Protein AF-A0A8C6MQX9-F1 (afdb_monomer_lite)

Structure (mmCIF, N/CA/C/O backbone):
data_AF-A0A8C6MQX9-F1
#
_entry.id   AF-A0A8C6MQX9-F1
#
loop_
_atom_site.group_PDB
_atom_site.id
_atom_site.type_symbol
_atom_site.label_atom_id
_atom_site.label_alt_id
_atom_site.label_comp_id
_atom_site.label_asym_id
_atom_site.label_entity_id
_atom_site.label_seq_id
_atom_site.pdbx_PDB_ins_code
_atom_site.Cartn_x
_atom_site.Cartn_y
_atom_site.Cartn_z
_atom_site.occupancy
_atom_site.B_iso_or_equiv
_atom_site.auth_seq_id
_atom_site.auth_comp_id
_atom_site.auth_asym_id
_atom_site.auth_atom_id
_atom_site.pdbx_PDB_model_num
ATOM 1 N N . MET A 1 1 ? 3.859 -27.066 66.036 1.00 39.28 1 MET A N 1
ATOM 2 C CA . MET A 1 1 ? 4.823 -26.217 65.305 1.00 39.28 1 MET A CA 1
ATOM 3 C C . MET A 1 1 ? 4.126 -24.890 65.010 1.00 39.28 1 MET A C 1
ATOM 5 O O . MET A 1 1 ? 3.195 -24.870 64.217 1.00 39.28 1 MET A O 1
ATOM 9 N N . LEU A 1 2 ? 4.447 -23.824 65.752 1.00 48.06 2 LEU A N 1
ATOM 10 C CA . LEU A 1 2 ? 3.808 -22.509 65.595 1.00 48.06 2 LEU A CA 1
ATOM 11 C C . LEU A 1 2 ? 4.406 -21.822 64.365 1.00 48.06 2 LEU A C 1
ATOM 13 O O . LEU A 1 2 ? 5.545 -21.366 64.395 1.00 48.06 2 LEU A O 1
ATOM 17 N N . SER A 1 3 ? 3.647 -21.797 63.273 1.00 57.53 3 SER A N 1
ATOM 18 C CA . SER A 1 3 ? 4.051 -21.118 62.046 1.00 57.53 3 SER A CA 1
ATOM 19 C C . SER A 1 3 ? 4.113 -19.603 62.282 1.00 57.53 3 SER A C 1
ATOM 21 O O . SER A 1 3 ? 3.099 -18.970 62.599 1.00 57.53 3 SER A O 1
ATOM 23 N N . MET A 1 4 ? 5.306 -19.022 62.116 1.00 64.62 4 MET A N 1
ATOM 24 C CA . MET A 1 4 ? 5.596 -17.578 62.200 1.00 64.62 4 MET A CA 1
ATOM 25 C C . MET A 1 4 ? 4.728 -16.728 61.245 1.00 64.62 4 MET A C 1
ATOM 27 O O . MET A 1 4 ? 4.603 -15.523 61.441 1.00 64.62 4 MET A O 1
ATOM 31 N N . LEU A 1 5 ? 4.061 -17.354 60.266 1.00 61.84 5 LEU A N 1
ATOM 32 C CA . LEU A 1 5 ? 3.108 -16.719 59.345 1.00 61.84 5 LEU A CA 1
ATOM 33 C C . LEU A 1 5 ? 1.833 -16.205 60.037 1.00 61.84 5 LEU A C 1
ATOM 35 O O . LEU A 1 5 ? 1.208 -15.267 59.558 1.00 61.84 5 LEU A O 1
ATOM 39 N N . SER A 1 6 ? 1.457 -16.772 61.187 1.00 62.50 6 SER A N 1
ATOM 40 C CA . SER A 1 6 ? 0.222 -16.409 61.907 1.00 62.50 6 SER A CA 1
ATOM 41 C C . SER A 1 6 ? 0.205 -14.982 62.481 1.00 62.50 6 SER A C 1
ATOM 43 O O . SER A 1 6 ? -0.868 -14.459 62.788 1.00 62.50 6 SER A O 1
ATOM 45 N N . LYS A 1 7 ? 1.377 -14.347 62.614 1.00 73.12 7 LYS A N 1
ATOM 46 C CA . LYS A 1 7 ? 1.546 -12.963 63.092 1.00 73.12 7 LYS A CA 1
ATOM 47 C C . LYS A 1 7 ? 1.822 -11.962 61.963 1.00 73.12 7 LYS A C 1
ATOM 49 O O . LYS A 1 7 ? 1.970 -10.779 62.246 1.00 73.12 7 LYS A O 1
ATOM 54 N N . LEU A 1 8 ? 1.921 -12.422 60.714 1.00 82.88 8 LEU A N 1
ATOM 55 C CA . LEU A 1 8 ? 2.225 -11.567 59.572 1.00 82.88 8 LEU A CA 1
ATOM 56 C C . LEU A 1 8 ? 0.981 -10.760 59.176 1.00 82.88 8 LEU A C 1
ATOM 58 O O . LEU A 1 8 ? -0.064 -11.332 58.853 1.00 82.88 8 LEU A O 1
ATOM 62 N N . GLU A 1 9 ? 1.108 -9.436 59.202 1.00 87.31 9 GLU A N 1
ATOM 63 C CA . GLU A 1 9 ? 0.080 -8.498 58.751 1.00 87.31 9 GLU A CA 1
ATOM 64 C C . GLU A 1 9 ? 0.416 -7.960 57.362 1.00 87.31 9 GLU A C 1
ATOM 66 O O . GLU A 1 9 ? 1.517 -7.461 57.116 1.00 87.31 9 GLU A O 1
ATOM 71 N N . ILE A 1 10 ? -0.561 -8.035 56.466 1.00 89.88 10 ILE A N 1
ATOM 72 C CA . ILE A 1 10 ? -0.476 -7.578 55.083 1.00 89.88 10 ILE A CA 1
ATOM 73 C C . ILE A 1 10 ? -1.506 -6.471 54.847 1.00 89.88 10 ILE A C 1
ATOM 75 O O . ILE A 1 10 ? -2.565 -6.440 55.477 1.00 89.88 10 ILE A O 1
ATOM 79 N N . ALA A 1 11 ? -1.164 -5.518 53.983 1.00 89.38 11 ALA A N 1
ATOM 80 C CA . ALA A 1 11 ? -2.100 -4.486 53.564 1.00 89.38 11 ALA A CA 1
ATOM 81 C C . ALA A 1 11 ? -3.131 -5.075 52.587 1.00 89.38 11 ALA A C 1
ATOM 83 O O . ALA A 1 11 ? -2.818 -6.005 51.851 1.00 89.38 11 ALA A O 1
ATOM 84 N N . CYS A 1 12 ? -4.353 -4.547 52.591 1.00 89.00 12 CYS A N 1
ATOM 85 C CA . CYS A 1 12 ? -5.397 -4.983 51.667 1.00 89.00 12 CYS A CA 1
ATOM 86 C C . CYS A 1 12 ? -5.020 -4.708 50.197 1.00 89.00 12 CYS A C 1
ATOM 88 O O . CYS A 1 12 ? -4.468 -3.655 49.872 1.00 89.00 12 CYS A O 1
ATOM 90 N N . ASP A 1 13 ? -5.403 -5.605 49.290 1.00 86.81 13 ASP A N 1
ATOM 91 C CA . ASP A 1 13 ? -5.189 -5.427 47.845 1.00 86.81 13 ASP A CA 1
ATOM 92 C C . ASP A 1 13 ? -5.906 -4.172 47.309 1.00 86.81 13 ASP A C 1
ATOM 94 O O . ASP A 1 13 ? -5.438 -3.513 46.384 1.00 86.81 13 ASP A O 1
ATOM 98 N N . ASN A 1 14 ? -6.993 -3.752 47.970 1.00 84.50 14 ASN A N 1
ATOM 99 C CA . ASN A 1 14 ? -7.739 -2.535 47.641 1.00 84.50 14 ASN A CA 1
ATOM 100 C C . ASN A 1 14 ? -7.136 -1.248 48.236 1.00 84.50 14 ASN A C 1
ATOM 102 O O . ASN A 1 14 ? -7.805 -0.212 48.282 1.00 84.50 14 ASN A O 1
ATOM 106 N N . THR A 1 15 ? -5.885 -1.280 48.701 1.00 86.19 15 THR A N 1
ATOM 107 C CA . THR A 1 15 ? -5.143 -0.083 49.143 1.00 86.19 15 THR A CA 1
ATOM 108 C C . THR A 1 15 ? -5.097 0.998 48.070 1.00 86.19 15 THR A C 1
ATOM 110 O O . THR A 1 15 ? -5.286 2.171 48.385 1.00 86.19 15 THR A O 1
ATOM 113 N N . VAL A 1 16 ? -4.968 0.604 46.800 1.00 82.69 16 VAL A N 1
ATOM 114 C CA . VAL A 1 16 ? -4.991 1.506 45.633 1.00 82.69 16 VAL A CA 1
ATOM 115 C C . VAL A 1 16 ? -6.319 2.270 45.517 1.00 82.69 16 VAL A C 1
ATOM 117 O O . VAL A 1 16 ? -6.347 3.410 45.064 1.00 82.69 16 VAL A O 1
ATOM 120 N N . PHE A 1 17 ? -7.420 1.679 45.989 1.00 78.81 17 PHE A N 1
ATOM 121 C CA . PHE A 1 17 ? -8.760 2.277 45.967 1.00 78.81 17 PHE A CA 1
ATOM 122 C C . PHE A 1 17 ? -9.127 3.012 47.270 1.00 78.81 17 PHE A C 1
ATOM 124 O O . PHE A 1 17 ? -10.213 3.601 47.362 1.00 78.81 17 PHE A O 1
ATOM 131 N N . GLY A 1 18 ? -8.226 3.005 48.262 1.00 83.25 18 GLY A N 1
ATOM 132 C CA . GLY A 1 18 ? -8.356 3.729 49.529 1.00 83.25 18 GLY A CA 1
ATOM 133 C C . GLY A 1 18 ? -8.518 2.859 50.778 1.00 83.25 18 GLY A C 1
ATOM 134 O O . GLY A 1 18 ? -8.750 3.408 51.853 1.00 83.25 18 GLY A O 1
ATOM 135 N N . CYS A 1 19 ? -8.397 1.529 50.684 1.00 87.06 19 CYS A N 1
ATOM 136 C CA . CYS A 1 19 ? -8.463 0.669 51.866 1.00 87.06 19 CYS A CA 1
ATOM 137 C C . CYS A 1 19 ? -7.172 0.759 52.696 1.00 87.06 19 CYS A C 1
ATOM 139 O O . CYS A 1 19 ? -6.124 0.283 52.276 1.00 87.06 19 CYS A O 1
ATOM 141 N N . SER A 1 20 ? -7.236 1.316 53.905 1.00 88.50 20 SER A N 1
ATOM 142 C CA . SER A 1 20 ? -6.085 1.413 54.821 1.00 88.50 20 SER A CA 1
ATOM 143 C C . SER A 1 20 ? -5.929 0.209 55.763 1.00 88.50 20 SER A C 1
ATOM 145 O O . SER A 1 20 ? -5.065 0.215 56.642 1.00 88.50 20 SER A O 1
ATOM 147 N N . ALA A 1 21 ? -6.752 -0.833 55.605 1.00 87.69 21 ALA A N 1
ATOM 148 C CA . ALA A 1 21 ? -6.753 -1.985 56.497 1.00 87.69 21 ALA A CA 1
ATOM 149 C C . ALA A 1 21 ? -5.463 -2.812 56.364 1.00 87.69 21 ALA A C 1
ATOM 151 O O . ALA A 1 21 ? -5.060 -3.204 55.264 1.00 87.69 21 ALA A O 1
ATOM 152 N N . ARG A 1 22 ? -4.849 -3.127 57.511 1.00 90.19 22 ARG A N 1
ATOM 153 C CA . ARG A 1 22 ? -3.810 -4.155 57.639 1.00 90.19 22 ARG A CA 1
ATOM 154 C C . ARG A 1 22 ? -4.419 -5.349 58.357 1.00 90.19 22 ARG A C 1
ATOM 156 O O . ARG A 1 22 ? -4.925 -5.213 59.468 1.00 90.19 22 ARG A O 1
ATOM 163 N N . VAL A 1 23 ? -4.428 -6.501 57.702 1.00 89.62 23 VAL A N 1
ATOM 164 C CA . VAL A 1 23 ? -5.080 -7.720 58.193 1.00 89.62 23 VAL A CA 1
ATOM 165 C C . VAL A 1 23 ? -4.070 -8.852 58.263 1.00 89.62 23 VAL A C 1
ATOM 167 O O . VAL A 1 23 ? -3.102 -8.892 57.507 1.00 89.62 23 VAL A O 1
ATOM 170 N N . ARG A 1 24 ? -4.271 -9.794 59.190 1.00 88.31 24 ARG A N 1
ATOM 171 C CA . ARG A 1 24 ? -3.442 -11.005 59.235 1.00 88.31 24 ARG A CA 1
ATOM 172 C C . ARG A 1 24 ? -3.618 -11.786 57.942 1.00 88.31 24 ARG A C 1
ATOM 174 O O . ARG A 1 24 ? -4.741 -11.876 57.451 1.00 88.31 24 ARG A O 1
ATOM 181 N N . LEU A 1 25 ? -2.550 -12.417 57.462 1.00 84.06 25 LEU A N 1
ATOM 182 C CA . LEU A 1 25 ? -2.572 -13.199 56.221 1.00 84.06 25 LEU A CA 1
ATOM 183 C C . LEU A 1 25 ? -3.751 -14.193 56.168 1.00 84.06 25 LEU A C 1
ATOM 185 O O . LEU A 1 25 ? -4.460 -14.268 55.171 1.00 84.06 25 LEU A O 1
ATOM 189 N N . ASN A 1 26 ? -4.035 -14.873 57.283 1.00 84.62 26 ASN A N 1
ATOM 190 C CA . ASN A 1 26 ? -5.132 -15.844 57.391 1.00 84.62 26 ASN A CA 1
ATOM 191 C C . ASN A 1 26 ? -6.539 -15.221 57.261 1.00 84.62 26 ASN A C 1
ATOM 193 O O . ASN A 1 26 ? -7.487 -15.921 56.921 1.00 84.62 26 ASN A O 1
ATOM 197 N N . ASN A 1 27 ? -6.676 -13.919 57.530 1.00 86.19 27 ASN A N 1
ATOM 198 C CA . ASN A 1 27 ? -7.939 -13.176 57.498 1.00 86.19 27 ASN A CA 1
ATOM 199 C C . ASN A 1 27 ? -8.048 -12.256 56.267 1.00 86.19 27 ASN A C 1
ATOM 201 O O . ASN A 1 27 ? -9.020 -11.513 56.143 1.00 86.19 27 ASN A O 1
ATOM 205 N N . LEU A 1 28 ? -7.068 -12.276 55.357 1.00 86.75 28 LEU A N 1
ATOM 206 C CA . LEU A 1 28 ? -7.096 -11.441 54.156 1.00 86.75 28 LEU A CA 1
ATOM 207 C C . LEU A 1 28 ? -8.291 -11.798 53.266 1.00 86.75 28 LEU A C 1
ATOM 209 O O . LEU A 1 28 ? -9.043 -10.914 52.871 1.00 86.75 28 LEU A O 1
ATOM 213 N N . MET A 1 29 ? -8.530 -13.092 53.037 1.00 85.19 29 MET A N 1
ATOM 214 C CA . MET A 1 29 ? -9.644 -13.559 52.203 1.00 85.19 29 MET A CA 1
ATOM 215 C C . MET A 1 29 ? -11.016 -13.184 52.774 1.00 85.19 29 MET A C 1
ATOM 217 O O . MET A 1 29 ? -11.919 -12.828 52.021 1.00 85.19 29 MET A O 1
ATOM 221 N N . SER A 1 30 ? -11.182 -13.222 54.100 1.00 87.12 30 SER A N 1
ATOM 222 C CA . SER A 1 30 ? -12.439 -12.808 54.727 1.00 87.12 30 SER A CA 1
ATOM 223 C C . SER A 1 30 ? -12.631 -11.296 54.636 1.00 87.12 30 SER A C 1
ATOM 225 O O . SER A 1 30 ? -13.716 -10.852 54.269 1.00 87.12 30 SER A O 1
ATOM 227 N N . HIS A 1 31 ? -11.581 -10.499 54.856 1.00 90.06 31 HIS A N 1
ATOM 228 C CA . HIS A 1 31 ? -11.633 -9.052 54.638 1.00 90.06 31 HIS A CA 1
ATOM 229 C C . HIS A 1 31 ? -11.970 -8.695 53.182 1.00 90.06 31 HIS A C 1
ATOM 231 O O . HIS A 1 31 ? -12.875 -7.900 52.949 1.00 90.06 31 HIS A O 1
ATOM 237 N N . LEU A 1 32 ? -11.308 -9.319 52.204 1.00 83.75 32 LEU A N 1
ATOM 238 C CA . LEU A 1 32 ? -11.551 -9.112 50.771 1.00 83.75 32 LEU A CA 1
ATOM 239 C C . LEU A 1 32 ? -12.956 -9.521 50.313 1.00 83.75 32 LEU A C 1
ATOM 241 O O . LEU A 1 32 ? -13.321 -9.201 49.193 1.00 83.75 32 LEU A O 1
ATOM 245 N N . SER A 1 33 ? -13.754 -10.212 51.129 1.00 80.88 33 SER A N 1
ATOM 246 C CA . SER A 1 33 ? -15.159 -10.500 50.803 1.00 80.88 33 SER A CA 1
ATOM 247 C C . SER A 1 33 ? -16.126 -9.390 51.240 1.00 80.88 33 SER A C 1
ATOM 249 O O . SER A 1 33 ? -17.197 -9.242 50.657 1.00 80.88 33 SER A O 1
ATOM 251 N N . VAL A 1 34 ? -15.734 -8.586 52.235 1.00 83.38 34 VAL A N 1
ATOM 252 C CA . VAL A 1 34 ? -16.560 -7.525 52.849 1.00 83.38 34 VAL A CA 1
ATOM 253 C C . VAL A 1 34 ? -15.949 -6.129 52.709 1.00 83.38 34 VAL A C 1
ATOM 255 O O . VAL A 1 34 ? -16.495 -5.157 53.222 1.00 83.38 34 VAL A O 1
ATOM 258 N N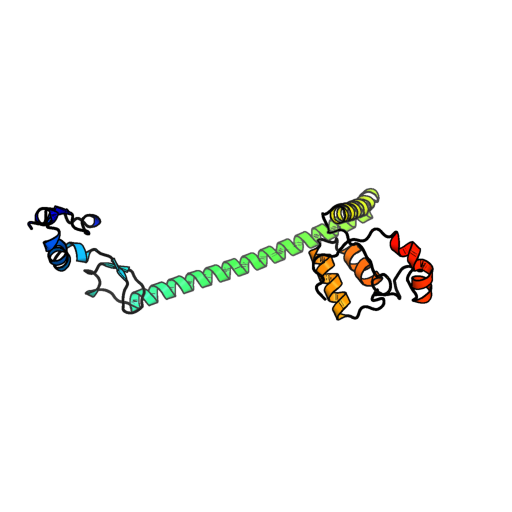 . CYS A 1 35 ? -14.798 -6.011 52.048 1.00 84.06 35 CYS A N 1
ATOM 259 C CA . CYS A 1 35 ? -14.093 -4.750 51.882 1.00 84.06 35 CYS A CA 1
ATOM 260 C C . CYS A 1 35 ? -14.934 -3.777 51.040 1.00 84.06 35 CYS A C 1
ATOM 262 O O . CYS A 1 35 ? -15.207 -4.009 49.865 1.00 84.06 35 CYS A O 1
ATOM 264 N N . GLU A 1 36 ? -15.308 -2.645 51.631 1.00 80.44 36 GLU A N 1
ATOM 265 C CA . GLU A 1 36 ? -16.151 -1.625 50.990 1.00 80.44 36 GLU A CA 1
ATOM 266 C C . GLU A 1 36 ? -15.529 -1.064 49.698 1.00 80.44 36 GLU A C 1
ATOM 268 O O . GLU A 1 36 ? -16.232 -0.643 48.780 1.00 80.44 36 GLU A O 1
ATOM 273 N N . TYR A 1 37 ? -14.199 -1.120 49.587 1.00 81.00 37 TYR A N 1
ATOM 274 C CA . TYR A 1 37 ? -13.445 -0.624 48.438 1.00 81.00 37 TYR A CA 1
ATOM 275 C C . TYR A 1 37 ? -13.447 -1.573 47.228 1.00 81.00 37 TYR A C 1
ATOM 277 O O . TYR A 1 37 ? -13.069 -1.140 46.143 1.00 81.00 37 TYR A O 1
ATOM 285 N N . ILE A 1 38 ? -13.954 -2.809 47.363 1.00 73.94 38 ILE A N 1
ATOM 286 C CA . ILE A 1 38 ? -14.209 -3.719 46.222 1.00 73.94 38 ILE A CA 1
ATOM 287 C C . ILE A 1 38 ? -15.208 -3.088 45.251 1.00 73.94 38 ILE A C 1
ATOM 289 O O . ILE A 1 38 ? -15.160 -3.327 44.050 1.00 73.94 38 ILE A O 1
ATOM 293 N N . LEU A 1 39 ? -16.124 -2.258 45.760 1.00 67.88 39 LEU A N 1
ATOM 294 C CA . LEU A 1 39 ? -17.153 -1.624 44.945 1.00 67.88 39 LEU A CA 1
ATOM 295 C C . LEU A 1 39 ? -16.589 -0.669 43.882 1.00 67.88 39 LEU A C 1
ATOM 297 O O . LEU A 1 39 ? -17.253 -0.432 42.877 1.00 67.88 39 LEU A O 1
ATOM 301 N N . LYS A 1 40 ? -15.374 -0.148 44.098 1.00 70.69 40 LYS A N 1
ATOM 302 C CA . LYS A 1 40 ? -14.671 0.755 43.175 1.00 70.69 40 LYS A CA 1
ATOM 303 C C . LYS A 1 40 ? -13.825 0.020 42.140 1.00 70.69 40 LYS A C 1
ATOM 305 O O . LYS A 1 40 ? -13.294 0.661 41.237 1.00 70.69 40 LYS A O 1
ATOM 310 N N . GLN A 1 41 ? -13.680 -1.297 42.276 1.00 76.75 41 GLN A N 1
ATOM 311 C CA . GLN A 1 41 ? -12.973 -2.096 41.293 1.00 76.75 41 GLN A CA 1
ATOM 312 C C . GLN A 1 41 ? -13.782 -2.091 39.985 1.00 76.75 41 GLN A C 1
ATOM 314 O O . GLN A 1 41 ? -14.975 -2.421 40.018 1.00 76.75 41 GLN A O 1
ATOM 319 N N . PRO A 1 42 ? -13.177 -1.697 38.851 1.00 79.12 42 PRO A N 1
ATOM 320 C CA . PRO A 1 42 ? -13.838 -1.777 37.559 1.00 79.12 42 PRO A CA 1
ATOM 321 C C . PRO A 1 42 ? -14.055 -3.247 37.195 1.00 79.12 42 PRO A C 1
ATOM 323 O O . PRO A 1 42 ? -13.142 -4.068 37.283 1.00 79.12 42 PRO A O 1
ATOM 326 N N . LEU A 1 43 ? -15.283 -3.575 36.812 1.00 83.00 43 LEU A N 1
ATOM 327 C CA . LEU A 1 43 ? -15.681 -4.881 36.313 1.00 83.00 43 LEU A CA 1
ATOM 328 C C . LEU A 1 43 ? -16.182 -4.725 34.883 1.00 83.00 43 LEU A C 1
ATOM 330 O O . LEU A 1 43 ? -16.967 -3.828 34.580 1.00 83.00 43 LEU A O 1
ATOM 334 N N . THR A 1 44 ? -15.756 -5.614 33.998 1.00 86.94 44 THR A N 1
ATOM 335 C CA . THR A 1 44 ? -16.295 -5.666 32.641 1.00 86.94 44 THR A CA 1
ATOM 336 C C . THR A 1 44 ? -17.743 -6.147 32.683 1.00 86.94 44 THR A C 1
ATOM 338 O O . THR A 1 44 ? -18.072 -7.117 33.363 1.00 86.94 44 THR A O 1
ATOM 341 N N . CYS A 1 45 ? -18.624 -5.480 31.942 1.00 88.50 45 CYS A N 1
ATOM 342 C CA . CYS A 1 45 ? -20.020 -5.873 31.845 1.00 88.50 45 CYS A CA 1
ATOM 343 C C . CYS A 1 45 ? -20.169 -7.289 31.258 1.00 88.50 45 CYS A C 1
ATOM 345 O O . CYS A 1 45 ? -19.888 -7.520 30.080 1.00 88.50 45 CYS A O 1
ATOM 347 N N . GLU A 1 46 ? -20.699 -8.218 32.057 1.00 85.69 46 GLU A N 1
ATOM 348 C CA . GLU A 1 46 ? -20.929 -9.618 31.665 1.00 85.69 46 GLU A CA 1
ATOM 349 C C . GLU A 1 46 ? -22.095 -9.794 30.677 1.00 85.69 46 GLU A C 1
ATOM 351 O O . GLU A 1 46 ? -22.215 -10.829 30.028 1.00 85.69 46 GLU A O 1
ATOM 356 N N . GLN A 1 47 ? -22.941 -8.771 30.504 1.00 83.56 47 GLN A N 1
ATOM 357 C CA . GLN A 1 47 ? -24.051 -8.794 29.540 1.00 83.56 47 GLN A CA 1
ATOM 358 C C . GLN A 1 47 ? -23.615 -8.487 28.095 1.00 83.56 47 GLN A C 1
ATOM 360 O O . GLN A 1 47 ? -24.456 -8.293 27.218 1.00 83.56 47 GLN A O 1
ATOM 365 N N . GLY A 1 48 ? -22.305 -8.432 27.835 1.00 83.31 48 GLY A N 1
ATOM 366 C CA . GLY A 1 48 ? -21.750 -8.405 26.481 1.00 83.31 48 GLY A CA 1
ATOM 367 C C . GLY A 1 48 ? -21.578 -7.019 25.859 1.00 83.31 48 GLY A C 1
ATOM 368 O O . GLY A 1 48 ? -21.206 -6.934 24.694 1.00 83.31 48 GLY A O 1
ATOM 369 N N . CYS A 1 49 ? -21.801 -5.926 26.602 1.00 89.81 49 CYS A N 1
ATOM 370 C CA . CYS A 1 49 ? -21.502 -4.580 26.094 1.00 89.81 49 CYS A CA 1
ATOM 371 C C . CYS A 1 49 ? -20.016 -4.192 26.222 1.00 89.81 49 CYS A C 1
ATOM 373 O O . CYS A 1 49 ? -19.615 -3.166 25.681 1.00 89.81 49 CYS A O 1
ATOM 375 N N . GLY A 1 50 ? -19.222 -4.982 26.958 1.00 86.56 50 GLY A N 1
ATOM 376 C CA . GLY A 1 50 ? -17.773 -4.803 27.103 1.00 86.56 50 GLY A CA 1
ATOM 377 C C . GLY A 1 50 ? -17.330 -3.569 27.897 1.00 86.56 50 GLY A C 1
ATOM 378 O O . GLY A 1 50 ? -16.133 -3.337 28.009 1.00 86.56 50 GLY A O 1
ATOM 379 N N . LEU A 1 51 ? -18.258 -2.781 28.454 1.00 89.19 51 LEU A N 1
ATOM 380 C CA . LEU A 1 51 ? -17.924 -1.592 29.240 1.00 89.19 51 LEU A CA 1
ATOM 381 C C . LEU A 1 51 ? -17.333 -1.984 30.597 1.00 89.19 51 LEU A C 1
ATOM 383 O O . LEU A 1 51 ? -17.903 -2.827 31.290 1.00 89.19 51 LEU A O 1
ATOM 387 N N . GLU A 1 52 ? -16.238 -1.342 30.995 1.00 89.44 52 GLU A N 1
ATOM 388 C CA . GLU A 1 52 ? -15.696 -1.441 32.352 1.00 89.44 52 GLU A CA 1
ATOM 389 C C . GLU A 1 52 ? -16.445 -0.484 33.284 1.00 89.44 52 GLU A C 1
ATOM 391 O O . GLU A 1 52 ? -16.481 0.725 33.060 1.00 89.44 52 GLU A O 1
ATOM 396 N N . ILE A 1 53 ? -17.088 -1.037 34.313 1.00 86.06 53 ILE A N 1
ATOM 397 C CA . ILE A 1 53 ? -17.991 -0.317 35.210 1.00 86.06 53 ILE A CA 1
ATOM 398 C C . ILE A 1 53 ? -17.645 -0.693 36.651 1.00 86.06 53 ILE A C 1
ATOM 400 O O . ILE A 1 53 ? -17.540 -1.880 36.966 1.00 86.06 53 ILE A O 1
ATOM 404 N N . PRO A 1 54 ? -17.502 0.278 37.561 1.00 84.56 54 PRO A N 1
ATOM 405 C CA . PRO A 1 54 ? -17.403 0.004 38.987 1.00 84.56 54 PRO A CA 1
ATOM 406 C C . PRO A 1 54 ? -18.586 -0.833 39.499 1.00 84.56 54 PRO A C 1
ATOM 408 O O . PRO A 1 54 ? -19.740 -0.629 39.112 1.00 84.56 54 PRO A O 1
ATOM 411 N N . LYS A 1 55 ? -18.334 -1.768 40.416 1.00 79.19 55 LYS A N 1
ATOM 412 C CA . LYS A 1 55 ? -19.371 -2.674 40.941 1.00 79.19 55 LYS A CA 1
ATOM 413 C C . LYS A 1 55 ? -20.553 -1.945 41.612 1.00 79.19 55 LYS A C 1
ATOM 415 O O . LYS A 1 55 ? -21.664 -2.470 41.584 1.00 79.19 55 LYS A O 1
ATOM 420 N N . ASN A 1 56 ? -20.363 -0.747 42.179 1.00 79.62 56 ASN A N 1
ATOM 421 C CA . ASN A 1 56 ? -21.464 0.085 42.705 1.00 79.62 56 ASN A CA 1
ATOM 422 C C . ASN A 1 56 ? -22.378 0.679 41.617 1.00 79.62 56 ASN A C 1
ATOM 424 O O . ASN A 1 56 ? -23.537 0.973 41.901 1.00 79.62 56 ASN A O 1
ATOM 428 N N . GLU A 1 57 ? -21.877 0.869 40.398 1.00 81.62 57 GLU A N 1
ATOM 429 C CA . GLU A 1 57 ? -22.616 1.471 39.281 1.00 81.62 57 GLU A CA 1
ATOM 430 C C . GLU A 1 57 ? -23.264 0.424 38.367 1.00 81.62 57 GLU A C 1
ATOM 432 O O . GLU A 1 57 ? -24.163 0.752 37.590 1.00 81.62 57 GLU A O 1
ATOM 437 N N . LEU A 1 58 ? -22.885 -0.850 38.520 1.00 81.06 58 LEU A N 1
ATOM 438 C CA . LEU A 1 58 ? -23.448 -1.986 37.786 1.00 81.06 58 LEU A CA 1
ATOM 439 C C . LEU A 1 58 ? -24.993 -2.050 37.815 1.00 81.06 58 LEU A C 1
ATOM 441 O O . LEU A 1 58 ? -25.578 -2.273 36.756 1.00 81.06 58 LEU A O 1
ATOM 445 N N . PRO A 1 59 ? -25.694 -1.811 38.948 1.00 83.19 59 PRO A N 1
ATOM 446 C CA . PRO A 1 59 ? -27.162 -1.849 38.977 1.00 83.19 59 PRO A CA 1
ATOM 447 C C . PRO A 1 59 ? -27.825 -0.758 38.125 1.00 83.19 59 PRO A C 1
ATOM 449 O O . PRO A 1 59 ? -28.950 -0.933 37.666 1.00 83.19 59 PRO A O 1
ATOM 452 N N . ASN A 1 60 ? -27.128 0.360 37.906 1.00 85.19 60 ASN A N 1
ATOM 453 C CA . ASN A 1 60 ? -27.615 1.497 37.124 1.00 85.19 60 ASN A CA 1
ATOM 454 C C . ASN A 1 60 ? -27.129 1.458 35.665 1.00 85.19 60 ASN A C 1
ATOM 456 O O . ASN A 1 60 ? -27.399 2.380 34.890 1.00 85.19 60 ASN A O 1
ATOM 460 N N . HIS A 1 61 ? -26.409 0.406 35.272 1.00 88.50 61 HIS A N 1
ATOM 461 C CA . HIS A 1 61 ? -25.896 0.251 33.923 1.0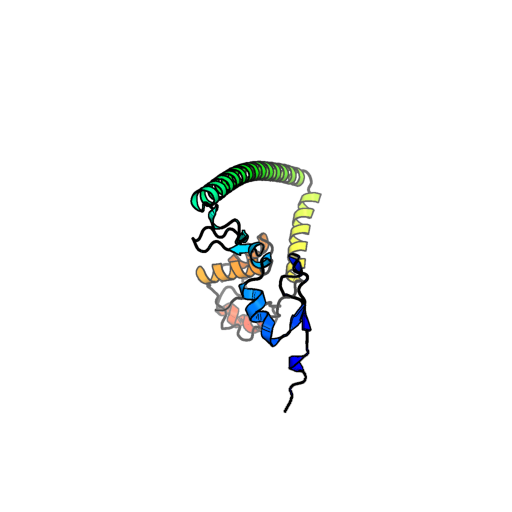0 88.50 61 HIS A CA 1
ATOM 462 C C . HIS A 1 61 ? -27.000 -0.105 32.916 1.00 88.50 61 HIS A C 1
ATOM 464 O O . HIS A 1 61 ? -27.869 -0.936 33.172 1.00 88.50 61 HIS A O 1
ATOM 470 N N . ASN A 1 62 ? -26.924 0.477 31.716 1.00 91.38 62 ASN A N 1
ATOM 471 C CA . ASN A 1 62 ? -27.807 0.155 30.599 1.00 91.38 62 ASN A CA 1
ATOM 472 C C . ASN A 1 62 ? -26.985 -0.201 29.350 1.00 91.38 62 ASN A C 1
ATOM 474 O O . ASN A 1 62 ? -26.540 0.687 28.613 1.00 91.38 62 ASN A O 1
ATOM 478 N N . CYS A 1 63 ? -26.834 -1.504 29.098 1.00 91.62 63 CYS A N 1
ATOM 479 C CA . CYS A 1 63 ? -26.082 -2.054 27.967 1.00 91.62 63 CYS A CA 1
ATOM 480 C C . CYS A 1 63 ? -26.551 -1.485 26.627 1.00 91.62 63 CYS A C 1
ATOM 482 O O . CYS A 1 63 ? -25.741 -1.114 25.783 1.00 91.62 63 CYS A O 1
ATOM 484 N N . ILE A 1 64 ? -27.868 -1.380 26.436 1.00 92.94 64 ILE A N 1
ATOM 485 C CA . ILE A 1 64 ? -28.472 -0.955 25.169 1.00 92.94 64 I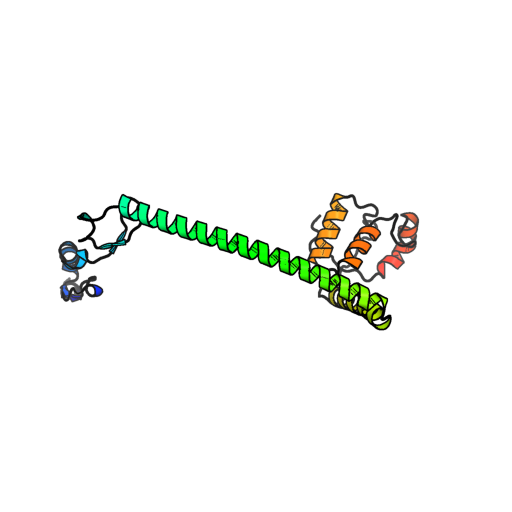LE A CA 1
ATOM 486 C C . ILE A 1 64 ? -28.144 0.512 24.886 1.00 92.94 64 ILE A C 1
ATOM 488 O O . ILE A 1 64 ? -27.815 0.863 23.755 1.00 92.94 64 ILE A O 1
ATOM 492 N N . LYS A 1 65 ? -28.210 1.377 25.906 1.00 92.69 65 LYS A N 1
ATOM 493 C CA . LYS A 1 65 ? -27.845 2.792 25.771 1.00 92.69 65 LYS A CA 1
ATOM 494 C C . LYS A 1 65 ? -26.370 2.942 25.395 1.00 92.69 65 LYS A C 1
ATOM 496 O O . LYS A 1 65 ? -26.063 3.712 24.488 1.00 92.69 65 LYS A O 1
ATOM 501 N N . HIS A 1 66 ? -25.486 2.193 26.055 1.00 92.25 66 HIS A N 1
ATOM 502 C CA . HIS A 1 66 ? -24.056 2.206 25.754 1.00 92.25 66 HIS A CA 1
ATOM 503 C C . HIS A 1 66 ? -23.772 1.725 24.324 1.00 92.25 66 HIS A C 1
ATOM 505 O O . HIS A 1 66 ? -23.160 2.452 23.545 1.00 92.25 66 HIS A O 1
ATOM 511 N N . LEU A 1 67 ? -24.301 0.559 23.943 1.00 93.69 67 LEU A N 1
ATOM 512 C CA . LEU A 1 67 ? -24.119 -0.008 22.605 1.00 93.69 67 LEU A CA 1
ATOM 513 C C . LEU A 1 67 ? -24.666 0.906 21.504 1.00 93.69 67 LEU A C 1
ATOM 515 O O . LEU A 1 67 ? -24.015 1.072 20.478 1.00 93.69 67 LEU A O 1
ATOM 519 N N . ARG A 1 68 ? -25.819 1.558 21.715 1.00 95.94 68 ARG A N 1
ATOM 520 C CA . ARG A 1 68 ? -26.340 2.560 20.768 1.00 95.94 68 ARG A CA 1
ATOM 521 C C . ARG A 1 68 ? -25.396 3.746 20.614 1.00 95.94 68 ARG A C 1
ATOM 523 O O . ARG A 1 68 ? -25.179 4.183 19.491 1.00 95.94 68 ARG A O 1
ATOM 530 N N . SER A 1 69 ? -24.830 4.241 21.713 1.00 94.81 69 SER A N 1
ATOM 531 C CA . SER A 1 69 ? -23.855 5.335 21.674 1.00 94.81 69 SER A CA 1
ATOM 532 C C . SER A 1 69 ? -22.592 4.932 20.913 1.00 94.81 69 SER A C 1
ATOM 534 O O . SER A 1 69 ? -22.134 5.684 20.057 1.00 94.81 69 SER A O 1
ATOM 536 N N . MET A 1 70 ? -22.056 3.736 21.178 1.00 94.81 70 MET A N 1
ATOM 537 C CA . MET A 1 70 ? -20.898 3.210 20.451 1.00 94.81 70 MET A CA 1
ATOM 538 C C . MET A 1 70 ? -21.190 3.053 18.962 1.00 94.81 70 MET A C 1
ATOM 540 O O . MET A 1 70 ? -20.386 3.464 18.133 1.00 94.81 70 MET A O 1
ATOM 544 N N . PHE A 1 71 ? -22.353 2.499 18.619 1.00 96.31 71 PHE A N 1
ATOM 545 C CA . PHE A 1 71 ? -22.756 2.314 17.231 1.00 96.31 71 PHE A CA 1
ATOM 546 C C . PHE A 1 71 ? -22.898 3.653 16.498 1.00 96.31 71 PHE A C 1
ATOM 548 O O . PHE A 1 71 ? -22.401 3.797 15.387 1.00 96.31 71 PHE A O 1
ATOM 555 N N . GLN A 1 72 ? -23.509 4.658 17.133 1.00 96.75 72 GLN A N 1
ATOM 556 C CA . GLN A 1 72 ? -23.603 6.012 16.578 1.00 96.75 72 GLN A CA 1
ATOM 557 C C . GLN A 1 72 ? -22.222 6.638 16.371 1.00 96.75 72 GLN A C 1
ATOM 559 O O . GLN A 1 72 ? -21.961 7.207 15.316 1.00 96.75 72 GLN A O 1
ATOM 564 N N . GLN A 1 73 ? -21.316 6.494 17.341 1.00 96.94 73 GLN A N 1
ATOM 565 C CA . GLN A 1 73 ? -19.947 6.985 17.211 1.00 96.94 73 GLN A CA 1
ATOM 566 C C . GLN A 1 73 ? -19.201 6.286 16.069 1.00 96.94 73 GLN A C 1
ATOM 568 O O . GLN A 1 73 ? -18.549 6.950 15.268 1.00 96.94 73 GLN A O 1
ATOM 573 N N . GLN A 1 74 ? -19.323 4.961 15.962 1.00 97.06 74 GLN A N 1
ATOM 574 C CA . GLN A 1 74 ? -18.741 4.197 14.859 1.00 97.06 74 GLN A CA 1
ATOM 575 C C . GLN A 1 74 ? -19.320 4.628 13.509 1.00 97.06 74 GLN A C 1
ATOM 577 O O . GLN A 1 74 ? -18.565 4.790 12.557 1.00 97.06 74 GLN A O 1
ATOM 582 N N . GLN A 1 75 ? -20.628 4.872 13.427 1.00 98.00 75 GLN A N 1
ATOM 583 C CA . GLN A 1 75 ? -21.276 5.330 12.201 1.00 98.00 75 GLN A CA 1
ATOM 584 C C . GLN A 1 75 ? -20.755 6.703 11.751 1.00 98.00 75 GLN A C 1
ATOM 586 O O . GLN A 1 75 ? -20.475 6.887 10.568 1.00 98.00 75 GLN A O 1
ATOM 591 N N . THR A 1 76 ? -20.557 7.638 12.685 1.00 97.69 76 THR A N 1
ATOM 592 C CA . THR A 1 76 ? -19.933 8.937 12.389 1.00 97.69 76 THR A CA 1
ATOM 593 C C . THR A 1 76 ? -18.493 8.768 11.908 1.00 97.69 76 THR A C 1
ATOM 595 O O . THR A 1 76 ? -18.134 9.307 10.867 1.00 97.69 76 THR A O 1
ATOM 598 N N . LEU A 1 77 ? -17.684 7.963 12.607 1.00 98.19 77 LEU A N 1
ATOM 599 C CA . LEU A 1 77 ? -16.288 7.714 12.225 1.00 98.19 77 LEU A CA 1
ATOM 600 C C . LEU A 1 77 ? -16.165 7.080 10.834 1.00 98.19 77 LEU A C 1
ATOM 602 O O . LEU A 1 77 ? -15.282 7.455 10.066 1.00 98.19 77 LEU A O 1
ATOM 606 N N . ILE A 1 78 ? -17.052 6.140 10.496 1.00 98.00 78 ILE A N 1
ATOM 607 C CA . ILE A 1 78 ? -17.105 5.535 9.161 1.00 98.00 78 ILE A CA 1
ATOM 608 C C . ILE A 1 78 ? -17.440 6.604 8.119 1.00 98.00 78 ILE A C 1
ATOM 610 O O . ILE A 1 78 ? -16.717 6.727 7.136 1.00 98.00 78 ILE A O 1
ATOM 614 N N . SER A 1 79 ? -18.468 7.422 8.359 1.00 98.12 79 SER A N 1
ATOM 615 C CA . SER A 1 79 ? -18.855 8.500 7.442 1.00 98.12 79 SER A CA 1
ATOM 616 C C . SER A 1 79 ? -17.722 9.510 7.213 1.00 98.12 79 SER A C 1
ATOM 618 O O . SER A 1 79 ? -17.491 9.939 6.080 1.00 98.12 79 SER A O 1
ATOM 620 N N . ASP A 1 80 ? -16.994 9.888 8.264 1.00 97.88 80 ASP A N 1
ATOM 621 C CA . ASP A 1 80 ? -15.848 10.796 8.158 1.00 97.88 80 ASP A CA 1
ATOM 622 C C . ASP A 1 80 ? -14.681 10.141 7.400 1.00 97.88 80 ASP A C 1
ATOM 624 O O . ASP A 1 80 ? -14.036 10.768 6.550 1.00 97.88 80 ASP A O 1
ATOM 628 N N . SER A 1 81 ? -14.433 8.851 7.643 1.00 97.81 81 SER A N 1
ATOM 629 C CA . SER A 1 81 ? -13.424 8.077 6.916 1.00 97.81 81 SER A CA 1
ATOM 630 C C . SER A 1 81 ? -13.765 7.927 5.429 1.00 97.81 81 SER A C 1
ATOM 632 O O . SER A 1 81 ? -12.876 7.986 4.580 1.00 97.81 81 SER A O 1
ATOM 634 N N . GLU A 1 82 ? -15.037 7.740 5.081 1.00 98.06 82 GLU A N 1
ATOM 635 C CA . GLU A 1 82 ? -15.489 7.671 3.688 1.00 98.06 82 GLU A CA 1
ATOM 636 C C . GLU A 1 82 ? -15.302 9.013 2.976 1.00 98.06 82 GLU A C 1
ATOM 638 O O . GLU A 1 82 ? -14.802 9.052 1.848 1.00 98.06 82 GLU A O 1
ATOM 643 N N . LYS A 1 83 ? -15.622 10.122 3.655 1.00 97.81 83 LYS A N 1
ATOM 644 C CA . LYS A 1 83 ? -15.417 11.474 3.127 1.00 97.81 83 LYS A CA 1
ATOM 645 C C . LYS A 1 83 ? -13.939 11.766 2.864 1.00 97.81 83 LYS A C 1
ATOM 647 O O . LYS A 1 83 ? -13.587 12.182 1.763 1.00 97.81 83 LYS A O 1
ATOM 652 N N . THR A 1 84 ? -13.071 11.507 3.841 1.00 97.56 84 THR A N 1
ATOM 653 C CA . THR A 1 84 ? -11.616 11.703 3.685 1.00 97.56 84 THR A CA 1
ATOM 654 C C . THR A 1 84 ? -11.036 10.801 2.594 1.00 97.56 84 THR A C 1
ATOM 656 O O . THR A 1 84 ? -10.208 11.244 1.802 1.00 97.56 84 THR A O 1
ATOM 659 N N . SER A 1 85 ? -11.520 9.561 2.469 1.00 98.19 85 SER A N 1
ATOM 660 C CA . SER A 1 85 ? -11.136 8.666 1.373 1.00 98.19 85 SER A CA 1
ATOM 661 C C . SER A 1 85 ? -11.535 9.217 -0.000 1.00 98.19 85 SER A C 1
ATOM 663 O O . SER A 1 85 ? -10.739 9.160 -0.941 1.00 98.19 85 SER A O 1
ATOM 665 N N . ALA A 1 86 ? -12.746 9.765 -0.134 1.00 97.94 86 ALA A N 1
ATOM 666 C CA . ALA A 1 86 ? -13.198 10.386 -1.376 1.00 97.94 86 ALA A CA 1
ATOM 667 C C . ALA A 1 86 ? -12.338 11.604 -1.749 1.00 97.94 86 ALA A C 1
ATOM 669 O O . ALA A 1 86 ? -11.946 11.752 -2.907 1.00 97.94 86 ALA A O 1
ATOM 670 N N . GLU A 1 87 ? -11.982 12.426 -0.764 1.00 98.00 87 GLU A N 1
ATOM 671 C CA . GLU A 1 87 ? -11.128 13.598 -0.952 1.00 98.00 87 GLU A CA 1
ATOM 672 C C . GLU A 1 87 ? -9.699 13.211 -1.359 1.00 98.00 87 GLU A C 1
ATOM 674 O O . GLU A 1 87 ? -9.178 13.725 -2.348 1.00 98.00 87 GLU A O 1
ATOM 679 N N . HIS A 1 88 ? -9.101 12.207 -0.708 1.00 97.81 88 HIS A N 1
ATOM 680 C CA . HIS A 1 88 ? -7.802 11.663 -1.119 1.00 97.81 88 HIS A CA 1
ATOM 681 C C . HIS A 1 88 ? -7.829 11.077 -2.537 1.00 97.81 88 HIS A C 1
ATOM 683 O O . HIS A 1 88 ? -6.877 11.253 -3.297 1.00 97.81 88 HIS A O 1
ATOM 689 N N . LYS A 1 89 ? -8.912 10.392 -2.935 1.00 97.75 89 LYS A N 1
ATOM 690 C CA . LYS A 1 89 ? -9.062 9.890 -4.313 1.00 97.75 89 LYS A CA 1
ATOM 691 C C . LYS A 1 89 ? -9.095 11.029 -5.329 1.00 97.75 89 LYS A C 1
ATOM 693 O O . LYS A 1 89 ? -8.517 10.883 -6.405 1.00 97.75 89 LYS A O 1
ATOM 698 N N . HIS A 1 90 ? -9.755 12.135 -4.994 1.00 97.94 90 HIS A N 1
ATOM 699 C CA . HIS A 1 90 ? -9.801 13.317 -5.846 1.00 97.94 90 HIS A CA 1
ATOM 700 C C . HIS A 1 90 ? -8.417 13.965 -5.984 1.00 97.94 90 HIS A C 1
ATOM 702 O O . HIS A 1 90 ? -7.933 14.107 -7.104 1.00 97.94 90 HIS A O 1
ATOM 708 N N . GLN A 1 91 ? -7.730 14.221 -4.867 1.00 97.88 91 GLN A N 1
ATOM 709 C CA . GLN A 1 91 ? -6.366 14.769 -4.865 1.00 97.88 91 GLN A CA 1
ATOM 710 C C . GLN A 1 91 ? -5.385 13.882 -5.645 1.00 97.88 91 GLN A C 1
ATOM 712 O O . GLN A 1 91 ? -4.579 14.372 -6.432 1.00 97.88 91 GLN A O 1
ATOM 717 N N . LEU A 1 92 ? -5.479 12.556 -5.496 1.00 97.75 92 LEU A N 1
ATOM 718 C CA . LEU A 1 92 ? -4.645 11.621 -6.252 1.00 97.75 92 LEU A CA 1
ATOM 719 C C . LEU A 1 92 ? -4.909 11.705 -7.764 1.00 97.75 92 LEU A C 1
ATOM 721 O O . LEU A 1 92 ? -3.986 11.537 -8.564 1.00 97.75 92 LEU A O 1
ATOM 725 N N . ALA A 1 93 ? -6.160 11.927 -8.174 1.00 96.94 93 ALA A N 1
ATOM 726 C CA . ALA A 1 93 ? -6.502 12.103 -9.581 1.00 96.94 93 ALA A CA 1
ATOM 727 C C . ALA A 1 93 ? -5.906 13.402 -10.147 1.00 96.94 93 ALA A C 1
ATOM 729 O O . ALA A 1 93 ? -5.357 13.379 -11.250 1.00 96.94 93 ALA A O 1
ATOM 730 N N . GLU A 1 94 ? -5.944 14.494 -9.381 1.00 97.75 94 GLU A N 1
ATOM 731 C CA . GLU A 1 94 ? -5.315 15.769 -9.748 1.00 97.75 94 GLU A CA 1
ATOM 732 C C . GLU A 1 94 ? -3.793 15.637 -9.859 1.00 97.75 94 GLU A C 1
ATOM 734 O O . GLU A 1 94 ? -3.225 15.951 -10.902 1.00 97.75 94 GLU A O 1
ATOM 739 N N . GLN A 1 95 ? -3.132 15.050 -8.858 1.00 96.94 95 GLN A N 1
ATOM 740 C CA . GLN A 1 95 ? -1.685 14.808 -8.899 1.00 96.94 95 GLN A CA 1
ATOM 741 C C . GLN A 1 95 ? -1.274 13.942 -10.094 1.00 96.94 95 GLN A C 1
ATOM 743 O O . GLN A 1 95 ? -0.275 14.211 -10.763 1.00 96.94 95 GLN A O 1
ATOM 748 N N . LYS A 1 96 ? -2.053 12.900 -10.417 1.00 95.12 96 LYS A N 1
ATOM 749 C CA . LYS A 1 96 ? -1.817 12.102 -11.629 1.00 95.12 96 LYS A CA 1
ATOM 750 C C . LYS A 1 96 ? -1.923 12.958 -12.885 1.00 95.12 96 LYS A C 1
ATOM 752 O O . LYS A 1 96 ? -1.108 12.783 -13.789 1.00 95.12 96 LYS A O 1
ATOM 757 N N . HIS A 1 97 ? -2.898 13.860 -12.954 1.00 96.44 97 HIS A N 1
ATOM 758 C CA . HIS A 1 97 ? -3.044 14.774 -14.080 1.00 96.44 97 HIS A CA 1
ATOM 759 C C . HIS A 1 97 ? -1.835 15.717 -14.208 1.00 96.44 97 HIS A C 1
ATOM 761 O O . HIS A 1 97 ? -1.257 15.814 -15.292 1.00 96.44 97 HIS A O 1
ATOM 767 N N . GLU A 1 98 ? -1.384 16.322 -13.108 1.00 96.00 98 GLU A N 1
ATOM 768 C CA . GLU A 1 98 ? -0.193 17.183 -13.076 1.00 9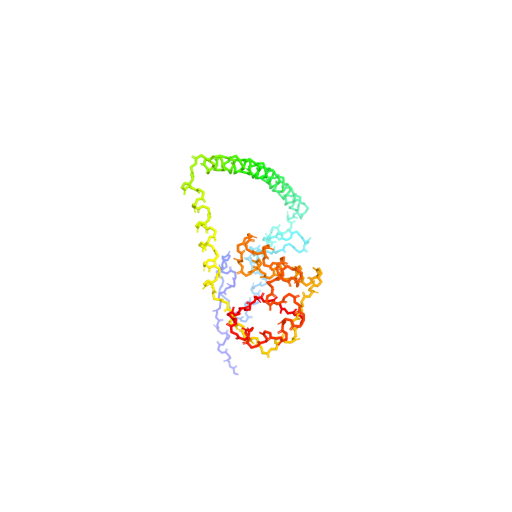6.00 98 GLU A CA 1
ATOM 769 C C . GLU A 1 98 ? 1.074 16.442 -13.516 1.00 96.00 98 GLU A C 1
ATOM 771 O O . GLU A 1 98 ? 1.830 16.940 -14.352 1.00 96.00 98 GLU A O 1
ATOM 776 N N . ILE A 1 99 ? 1.283 15.211 -13.036 1.00 94.88 99 ILE A N 1
ATOM 777 C CA . ILE A 1 99 ? 2.410 14.366 -13.456 1.00 94.88 99 ILE A CA 1
ATOM 778 C C . ILE A 1 99 ? 2.349 14.091 -14.962 1.00 94.88 99 ILE A C 1
ATOM 780 O O . ILE A 1 99 ? 3.379 14.137 -15.636 1.00 94.88 99 ILE A O 1
ATOM 784 N N . GLN A 1 100 ? 1.168 13.809 -15.520 1.00 89.12 100 GLN A N 1
ATOM 785 C CA . GLN A 1 100 ? 1.025 13.587 -16.964 1.00 89.12 100 GLN A CA 1
ATOM 786 C C . GLN A 1 100 ? 1.356 14.843 -17.771 1.00 89.12 100 GLN A C 1
ATOM 788 O O . GLN A 1 100 ? 2.026 14.753 -18.805 1.00 89.12 100 GLN A O 1
ATOM 793 N N . LEU A 1 101 ? 0.943 16.011 -17.280 1.00 93.94 101 LEU A N 1
ATOM 794 C CA . LEU A 1 101 ? 1.284 17.288 -17.890 1.00 93.94 101 LEU A CA 1
ATOM 795 C C . LEU A 1 101 ? 2.797 17.539 -17.833 1.00 93.94 101 LEU A C 1
ATOM 797 O O . LEU A 1 101 ? 3.406 17.846 -18.857 1.00 93.94 101 LEU A O 1
ATOM 801 N N . MET A 1 102 ? 3.428 17.321 -16.677 1.00 90.75 102 MET A N 1
ATOM 802 C CA . MET A 1 102 ? 4.877 17.452 -16.517 1.00 90.75 102 MET A CA 1
ATOM 803 C C . MET A 1 102 ? 5.636 16.498 -17.447 1.00 90.75 102 MET A C 1
ATOM 805 O O . MET A 1 102 ? 6.556 16.924 -18.141 1.00 90.75 102 MET A O 1
ATOM 809 N N . LYS A 1 103 ? 5.198 15.238 -17.561 1.00 82.50 103 LYS A N 1
ATOM 810 C CA . LYS A 1 103 ? 5.744 14.271 -18.529 1.00 82.50 103 LYS A CA 1
ATOM 811 C C . LYS A 1 103 ? 5.594 14.745 -19.975 1.00 82.50 103 LYS A C 1
ATOM 813 O O . LYS A 1 103 ? 6.466 14.484 -20.800 1.00 82.50 103 LYS A O 1
ATOM 818 N N . ALA A 1 104 ? 4.491 15.403 -20.331 1.00 81.88 104 ALA A N 1
ATOM 819 C CA . ALA A 1 104 ? 4.314 15.973 -21.667 1.00 81.88 104 ALA A CA 1
ATOM 820 C C . ALA A 1 104 ? 5.273 17.148 -21.917 1.00 81.88 104 ALA A C 1
ATOM 822 O O . ALA A 1 104 ? 5.897 17.207 -22.976 1.00 81.88 104 ALA A O 1
ATOM 823 N N . TYR A 1 105 ? 5.445 18.037 -20.935 1.00 82.44 105 TYR A N 1
ATOM 824 C CA . TYR A 1 105 ? 6.422 19.124 -21.007 1.00 82.44 105 TYR A CA 1
ATOM 825 C C . TYR A 1 105 ? 7.852 18.608 -21.135 1.00 82.44 105 TYR A C 1
ATOM 827 O O . TYR A 1 105 ? 8.556 19.037 -22.045 1.00 82.44 105 TYR A O 1
ATOM 835 N N . MET A 1 106 ? 8.258 17.655 -20.292 1.00 80.06 106 MET A N 1
ATOM 836 C CA . MET A 1 106 ? 9.579 17.029 -20.366 1.00 80.06 106 MET A CA 1
ATOM 837 C C . MET A 1 106 ? 9.813 16.434 -21.754 1.00 80.06 106 MET A C 1
ATOM 839 O O . MET A 1 106 ? 10.783 16.804 -22.405 1.00 80.06 106 MET A O 1
ATOM 843 N N . ARG A 1 107 ? 8.882 15.624 -22.279 1.00 79.38 107 ARG A N 1
ATOM 844 C CA . ARG A 1 107 ? 8.989 15.068 -23.643 1.00 79.38 107 ARG A CA 1
ATOM 845 C C . ARG A 1 107 ? 9.183 16.143 -24.714 1.00 79.38 107 ARG A C 1
ATOM 847 O O . ARG A 1 107 ? 9.973 15.951 -25.633 1.00 79.38 107 ARG A O 1
ATOM 854 N N . ASN A 1 108 ? 8.484 17.273 -24.611 1.00 79.19 108 ASN A N 1
ATOM 855 C CA . ASN A 1 108 ? 8.669 18.384 -25.545 1.00 79.19 108 ASN A CA 1
ATOM 856 C C . ASN A 1 108 ? 10.045 19.039 -25.394 1.00 79.19 108 ASN A C 1
ATOM 858 O O . ASN A 1 108 ? 10.683 19.299 -26.407 1.00 79.19 108 ASN A O 1
ATOM 862 N N . ILE A 1 109 ? 10.521 19.251 -24.163 1.00 77.88 109 ILE A N 1
ATOM 863 C CA . ILE A 1 109 ? 11.858 19.790 -23.873 1.00 77.88 109 ILE A CA 1
ATOM 864 C C . ILE A 1 109 ? 12.953 18.864 -24.425 1.00 77.88 109 ILE A C 1
ATOM 866 O O . ILE A 1 109 ? 13.881 19.348 -25.070 1.00 77.88 109 ILE A O 1
ATOM 870 N N . HIS A 1 110 ? 12.821 17.546 -24.245 1.00 70.12 110 HIS A N 1
ATOM 871 C CA . HIS A 1 110 ? 13.747 16.558 -24.808 1.00 70.12 110 HIS A CA 1
ATOM 872 C C . HIS A 1 110 ? 13.810 16.648 -26.339 1.00 70.12 110 HIS A C 1
ATOM 874 O O . HIS A 1 110 ? 14.896 16.632 -26.909 1.00 70.12 110 HIS A O 1
ATOM 880 N N . ARG A 1 111 ? 12.669 16.845 -27.017 1.00 70.69 111 ARG A N 1
ATOM 881 C CA . ARG A 1 111 ? 12.631 17.002 -28.484 1.00 70.69 111 ARG A CA 1
ATOM 882 C C . ARG A 1 111 ? 13.360 18.245 -28.990 1.00 70.69 111 ARG A C 1
ATOM 884 O O . ARG A 1 111 ? 13.879 18.219 -30.101 1.00 70.69 111 ARG A O 1
ATOM 891 N N . VAL A 1 112 ? 13.371 19.334 -28.220 1.00 77.00 112 VAL A N 1
ATOM 892 C CA . VAL A 1 112 ? 14.037 20.588 -28.621 1.00 77.00 112 VAL A CA 1
ATOM 893 C C . VAL A 1 112 ? 15.478 20.705 -28.121 1.00 77.00 112 VAL A C 1
ATOM 895 O O . VAL A 1 112 ? 16.179 21.622 -28.544 1.00 77.00 112 VAL A O 1
ATOM 898 N N . ASN A 1 113 ? 15.948 19.795 -27.260 1.00 75.31 113 ASN A N 1
ATOM 899 C CA . ASN A 1 113 ? 17.313 19.813 -26.740 1.00 75.31 113 ASN A CA 1
ATOM 900 C C . ASN A 1 113 ? 17.991 18.429 -26.849 1.00 75.31 113 ASN A C 1
ATOM 902 O O . ASN A 1 113 ? 17.824 17.594 -25.957 1.00 75.31 113 ASN A O 1
ATOM 906 N N . PRO A 1 114 ? 18.825 18.196 -27.878 1.00 71.38 114 PRO A N 1
ATOM 907 C CA . PRO A 1 114 ? 19.483 16.905 -28.095 1.00 71.38 114 PRO A CA 1
ATOM 908 C C . PRO A 1 114 ? 20.443 16.493 -26.963 1.00 71.38 114 PRO A C 1
ATOM 910 O O . PRO A 1 114 ? 20.674 15.304 -26.765 1.00 71.38 114 PRO A O 1
ATOM 913 N N . ASN A 1 115 ? 20.953 17.436 -26.157 1.00 74.12 115 ASN A N 1
ATOM 914 C CA . ASN A 1 115 ? 21.771 17.098 -24.982 1.00 74.12 115 ASN A CA 1
ATOM 915 C C . ASN A 1 115 ? 20.951 16.421 -23.871 1.00 74.12 115 ASN A C 1
ATOM 917 O O . ASN A 1 115 ? 21.495 15.641 -23.096 1.00 74.12 115 ASN A O 1
ATOM 921 N N . LEU A 1 116 ? 19.646 16.708 -23.788 1.00 66.06 116 LEU A N 1
ATOM 922 C CA . LEU A 1 116 ? 18.741 16.065 -22.832 1.00 66.06 116 LEU A CA 1
ATOM 923 C C . LEU A 1 116 ? 18.223 14.717 -23.338 1.00 66.06 116 LEU A C 1
ATOM 925 O O . LEU A 1 116 ? 17.806 13.900 -22.528 1.00 66.06 116 LEU A O 1
ATOM 929 N N . GLN A 1 117 ? 18.243 14.459 -24.646 1.00 63.88 117 GLN A N 1
ATOM 930 C CA . GLN A 1 117 ? 17.961 13.124 -25.183 1.00 63.88 117 GLN A CA 1
ATOM 931 C C . GLN A 1 117 ? 19.064 12.134 -24.783 1.00 63.88 117 GLN A C 1
ATOM 933 O O . GLN A 1 117 ? 18.776 11.047 -24.298 1.00 63.88 117 GLN A O 1
ATOM 938 N N . ASN A 1 118 ? 20.323 12.573 -24.857 1.00 68.81 118 ASN A N 1
ATOM 939 C CA . ASN A 1 118 ? 21.462 11.814 -24.338 1.00 68.81 118 ASN A CA 1
ATOM 940 C C . ASN A 1 118 ? 21.331 11.559 -22.821 1.00 68.81 118 ASN A C 1
ATOM 942 O O . ASN A 1 118 ? 21.712 10.509 -22.327 1.00 68.81 118 ASN A O 1
ATOM 946 N N . LEU A 1 119 ? 20.721 12.483 -22.069 1.00 69.88 119 LEU A N 1
ATOM 947 C CA . LEU A 1 119 ? 20.498 12.295 -20.635 1.00 69.88 119 LEU A CA 1
ATOM 948 C C . LEU A 1 119 ? 19.537 11.134 -20.320 1.00 69.88 119 LEU A C 1
ATOM 950 O O . LEU A 1 119 ? 19.758 10.453 -19.327 1.00 69.88 119 LEU A O 1
ATOM 954 N N . GLU A 1 120 ? 18.507 10.890 -21.135 1.00 69.69 120 GLU A N 1
ATOM 955 C CA . GLU A 1 120 ? 17.589 9.750 -20.951 1.00 69.69 120 GLU A CA 1
ATOM 956 C C . GLU A 1 120 ? 18.320 8.421 -21.179 1.00 69.69 120 GLU A C 1
ATOM 958 O O . GLU A 1 120 ? 18.262 7.542 -20.324 1.00 69.69 120 GLU A O 1
ATOM 963 N N . GLU A 1 121 ? 19.115 8.333 -22.250 1.00 73.19 121 GLU A N 1
ATOM 964 C CA . GLU A 1 121 ? 19.978 7.177 -22.530 1.00 73.19 121 GLU A CA 1
ATOM 965 C C . GLU A 1 121 ? 21.028 6.965 -21.425 1.00 73.19 121 GLU A C 1
ATOM 967 O O . GLU A 1 121 ? 21.290 5.835 -21.022 1.00 73.19 121 GLU A O 1
ATOM 972 N N . ILE A 1 122 ? 21.607 8.044 -20.882 1.00 77.50 122 ILE A N 1
ATOM 973 C CA . ILE A 1 122 ? 22.555 7.982 -19.760 1.00 77.50 122 ILE A CA 1
ATOM 974 C C . ILE A 1 122 ? 21.866 7.504 -18.477 1.00 77.50 122 ILE A C 1
ATOM 976 O O . ILE A 1 122 ? 22.451 6.712 -17.740 1.00 77.50 122 ILE A O 1
ATOM 980 N N . ILE A 1 123 ? 20.658 7.990 -18.174 1.00 78.94 123 ILE A N 1
ATOM 981 C CA . ILE A 1 123 ? 19.901 7.568 -16.987 1.00 78.94 123 ILE A CA 1
ATOM 982 C C . ILE A 1 123 ? 19.541 6.089 -17.108 1.00 78.94 123 ILE A C 1
ATOM 984 O O . ILE A 1 123 ? 19.855 5.328 -16.199 1.00 78.94 123 ILE A O 1
ATOM 988 N N . GLU A 1 124 ? 18.980 5.669 -18.243 1.00 80.56 124 GLU A N 1
ATOM 989 C CA . GLU A 1 124 ? 18.643 4.268 -18.507 1.00 80.56 124 GLU A CA 1
ATOM 990 C C . GLU A 1 124 ? 19.888 3.371 -18.422 1.00 80.56 124 GLU A C 1
ATOM 992 O O . GLU A 1 124 ? 19.875 2.330 -17.764 1.00 80.56 124 GLU A O 1
ATOM 997 N N . TYR A 1 125 ? 21.007 3.802 -19.009 1.00 82.12 125 TYR A N 1
ATOM 998 C CA . TYR A 1 125 ? 22.276 3.084 -18.921 1.00 82.12 125 TYR A CA 1
ATOM 999 C C . TYR A 1 125 ? 22.793 2.971 -17.479 1.00 82.12 125 TYR A C 1
ATOM 1001 O O . TYR A 1 125 ? 23.274 1.909 -17.079 1.00 82.12 125 TYR A O 1
ATOM 1009 N N . ASN A 1 126 ? 22.674 4.029 -16.673 1.00 83.44 126 ASN A N 1
ATOM 1010 C CA . ASN A 1 126 ? 23.069 3.995 -15.265 1.00 83.44 126 ASN A CA 1
ATOM 1011 C C . ASN A 1 126 ? 22.160 3.078 -14.436 1.00 83.44 126 ASN A C 1
ATOM 1013 O O . ASN A 1 126 ? 22.678 2.315 -13.627 1.00 83.44 126 ASN A O 1
ATOM 1017 N N . GLU A 1 127 ? 20.845 3.080 -14.672 1.00 85.25 127 GLU A N 1
ATOM 1018 C CA . GLU A 1 127 ? 19.907 2.147 -14.028 1.00 85.25 127 GLU A CA 1
ATOM 1019 C C . GLU A 1 127 ? 20.248 0.686 -14.369 1.00 85.25 127 GLU A C 1
ATOM 1021 O O . GLU A 1 127 ? 20.249 -0.183 -13.494 1.00 85.25 127 GLU A O 1
ATOM 1026 N N . ILE A 1 128 ? 20.616 0.407 -15.628 1.00 84.69 128 ILE A N 1
ATOM 1027 C CA . ILE A 1 128 ? 21.102 -0.913 -16.058 1.00 84.69 128 ILE A CA 1
ATOM 1028 C C . ILE A 1 128 ? 22.393 -1.280 -15.331 1.00 84.69 128 ILE A C 1
ATOM 1030 O O . ILE A 1 128 ? 22.525 -2.405 -14.848 1.00 84.69 128 ILE A O 1
ATOM 1034 N N . LEU A 1 129 ? 23.356 -0.359 -15.249 1.00 84.44 129 LEU A N 1
ATOM 1035 C CA . LEU A 1 129 ? 24.618 -0.602 -14.554 1.00 84.44 129 LEU A CA 1
ATOM 1036 C C . LEU A 1 129 ? 24.414 -0.831 -13.058 1.00 84.44 129 LEU A C 1
ATOM 1038 O O . LEU A 1 129 ? 25.070 -1.702 -12.493 1.00 84.44 129 LEU A O 1
ATOM 1042 N N . GLU A 1 130 ? 23.529 -0.086 -12.405 1.00 86.62 130 GLU A N 1
ATOM 1043 C CA . GLU A 1 130 ? 23.191 -0.300 -10.998 1.00 86.62 130 GLU A CA 1
ATOM 1044 C C . GLU A 1 130 ? 22.547 -1.672 -10.790 1.00 86.62 130 GLU A C 1
ATOM 1046 O O . GLU A 1 130 ? 22.980 -2.424 -9.914 1.00 86.62 130 GLU A O 1
ATOM 1051 N N . TRP A 1 131 ? 21.593 -2.055 -11.642 1.00 85.88 131 TRP A N 1
ATOM 1052 C CA . TRP A 1 131 ? 20.975 -3.380 -11.595 1.00 85.88 131 TRP A CA 1
ATOM 1053 C C . TRP A 1 131 ? 21.989 -4.507 -11.843 1.00 85.88 131 TRP A C 1
ATOM 1055 O O . TRP A 1 131 ? 22.030 -5.483 -11.093 1.00 85.88 131 TRP A O 1
ATOM 1065 N N . LEU A 1 132 ? 22.874 -4.354 -12.832 1.00 82.88 132 LEU A N 1
ATOM 1066 C CA . LEU A 1 132 ? 23.961 -5.299 -13.093 1.00 82.88 132 LEU A CA 1
ATOM 1067 C C . LEU A 1 132 ? 25.020 -5.298 -11.987 1.00 82.88 132 LEU A C 1
ATOM 1069 O O . LEU A 1 132 ? 25.690 -6.301 -11.793 1.00 82.88 132 LEU A O 1
ATOM 1073 N N . ASN A 1 133 ? 25.225 -4.227 -11.234 1.00 83.69 133 ASN A N 1
ATOM 1074 C CA . ASN A 1 133 ? 26.167 -4.247 -10.111 1.00 83.69 133 ASN A CA 1
ATOM 1075 C C . ASN A 1 133 ? 25.511 -4.688 -8.796 1.00 83.69 133 ASN A C 1
ATOM 1077 O O . ASN A 1 133 ? 26.215 -4.935 -7.815 1.00 83.69 133 ASN A O 1
ATOM 1081 N N . SER A 1 134 ? 24.186 -4.852 -8.786 1.00 81.94 134 SER A N 1
ATOM 1082 C CA . SER A 1 134 ? 23.448 -5.412 -7.659 1.00 81.94 134 SER A CA 1
ATOM 1083 C C . SER A 1 134 ? 23.916 -6.846 -7.364 1.00 81.94 134 SER A C 1
ATOM 1085 O O . SER A 1 134 ? 24.147 -7.628 -8.297 1.00 81.94 134 SER A O 1
ATOM 1087 N N . PRO A 1 135 ? 24.085 -7.220 -6.081 1.00 70.50 135 PRO A N 1
ATOM 1088 C CA . PRO A 1 135 ? 24.560 -8.542 -5.697 1.00 70.50 135 PRO A CA 1
ATOM 1089 C C . PRO A 1 135 ? 23.540 -9.621 -6.083 1.00 70.50 135 PRO A C 1
ATOM 1091 O O . PRO A 1 135 ? 22.571 -9.880 -5.373 1.00 70.50 135 PRO A O 1
ATOM 1094 N N . GLN A 1 136 ? 23.789 -10.277 -7.213 1.00 70.44 136 GLN A N 1
ATOM 1095 C CA . GLN A 1 136 ? 23.061 -11.454 -7.679 1.00 70.44 136 GLN A CA 1
ATOM 1096 C C . GLN A 1 136 ? 23.939 -12.702 -7.502 1.00 70.44 136 GLN A C 1
ATOM 1098 O O . GLN A 1 136 ? 25.164 -12.610 -7.641 1.00 70.44 136 GLN A O 1
ATOM 1103 N N . PRO A 1 137 ? 23.356 -13.878 -7.210 1.00 75.25 137 PRO A N 1
ATOM 1104 C CA . PRO A 1 137 ? 24.132 -15.103 -7.112 1.00 75.25 137 PRO A CA 1
ATOM 1105 C C . PRO A 1 137 ? 24.780 -15.417 -8.471 1.00 75.25 137 PRO A C 1
ATOM 1107 O O . PRO A 1 137 ? 24.066 -15.452 -9.486 1.00 75.25 137 PRO A O 1
ATOM 1110 N N . PRO A 1 138 ? 26.101 -15.667 -8.525 1.00 70.06 138 PRO A N 1
ATOM 1111 C CA . PRO A 1 138 ? 26.736 -16.118 -9.755 1.00 70.06 138 PRO A CA 1
ATOM 1112 C C . PRO A 1 138 ? 26.101 -17.444 -10.178 1.00 70.06 138 PRO A C 1
ATOM 1114 O O . PRO A 1 138 ? 25.945 -18.349 -9.356 1.00 70.06 138 PRO A O 1
ATOM 1117 N N . ALA A 1 139 ? 25.710 -17.544 -11.446 1.00 75.56 139 ALA A N 1
ATOM 1118 C CA . ALA A 1 139 ? 25.278 -18.809 -12.018 1.00 75.56 139 ALA A CA 1
ATOM 1119 C C . ALA A 1 139 ? 26.514 -19.517 -12.577 1.00 75.56 139 ALA A C 1
ATOM 1121 O O . ALA A 1 139 ? 27.320 -18.924 -13.289 1.00 75.56 139 ALA A O 1
ATOM 1122 N N . THR A 1 140 ? 26.683 -20.789 -12.239 1.00 71.56 140 THR A N 1
ATOM 1123 C CA . THR A 1 140 ? 27.604 -21.680 -12.947 1.00 71.56 140 THR A CA 1
ATOM 1124 C C . THR A 1 140 ? 26.754 -22.680 -13.705 1.00 71.56 140 THR A C 1
ATOM 1126 O O . THR A 1 140 ? 26.308 -23.680 -13.139 1.00 71.56 140 THR A O 1
ATOM 1129 N N . GLU A 1 141 ? 26.496 -22.384 -14.973 1.00 67.38 141 GLU A N 1
ATOM 1130 C CA . GLU A 1 141 ? 25.781 -23.291 -15.861 1.00 67.38 141 GLU A CA 1
ATOM 1131 C C . GLU A 1 141 ? 26.662 -24.501 -16.173 1.00 67.38 141 GLU A C 1
ATOM 1133 O O . GLU A 1 141 ? 27.688 -24.400 -16.845 1.00 67.38 141 GLU A O 1
ATOM 1138 N N . THR A 1 142 ? 26.273 -25.660 -15.644 1.00 63.97 142 THR A N 1
ATOM 1139 C CA . THR A 1 142 ? 27.000 -26.926 -15.826 1.00 63.97 142 THR A CA 1
ATOM 1140 C C . THR A 1 142 ? 26.433 -27.768 -16.970 1.00 63.97 142 THR A C 1
ATOM 1142 O O . THR A 1 142 ? 27.089 -28.710 -17.412 1.00 63.97 142 THR A O 1
ATOM 1145 N N . LEU A 1 143 ? 25.243 -27.426 -17.487 1.00 73.75 143 LEU A N 1
ATOM 1146 C CA . LEU A 1 143 ? 24.552 -28.204 -18.516 1.00 73.75 143 LEU A CA 1
ATOM 1147 C C . LEU A 1 143 ? 23.859 -27.324 -19.570 1.00 73.75 143 LEU A C 1
ATOM 1149 O O . LEU A 1 143 ? 22.636 -27.223 -19.628 1.00 73.75 143 LEU A O 1
ATOM 1153 N N . TRP A 1 144 ? 24.646 -26.783 -20.499 1.00 75.56 144 TRP A N 1
ATOM 1154 C CA . TRP A 1 144 ? 24.141 -26.019 -21.651 1.00 75.56 144 TRP A CA 1
ATOM 1155 C C . TRP A 1 144 ? 23.201 -26.815 -22.575 1.00 75.56 144 TRP A C 1
ATOM 1157 O O . TRP A 1 144 ? 22.364 -26.235 -23.262 1.00 75.56 144 TRP A O 1
ATOM 1167 N N . GLY A 1 145 ? 23.295 -28.151 -22.572 1.00 73.31 145 GLY A N 1
ATOM 1168 C CA . GLY A 1 145 ? 22.398 -29.033 -23.329 1.00 73.31 145 GLY A CA 1
ATOM 1169 C C . GLY A 1 145 ? 20.967 -29.118 -22.779 1.00 73.31 145 GLY A C 1
ATOM 1170 O O . GLY A 1 145 ? 20.091 -29.614 -23.480 1.00 73.31 145 GLY A O 1
ATOM 1171 N N . GLY A 1 146 ? 20.723 -28.639 -21.553 1.00 78.00 146 GLY A N 1
ATOM 1172 C CA . GLY A 1 146 ? 19.396 -28.572 -20.929 1.00 78.00 146 GLY A CA 1
ATOM 1173 C C . GLY A 1 146 ? 18.652 -27.255 -21.177 1.00 78.00 146 GLY A C 1
ATOM 1174 O O . GLY A 1 146 ? 17.607 -27.026 -20.575 1.00 78.00 146 GLY A O 1
ATOM 1175 N N . MET A 1 147 ? 19.193 -26.379 -22.028 1.00 83.00 147 MET A N 1
ATOM 1176 C CA . MET A 1 147 ? 18.600 -25.079 -22.336 1.00 83.00 147 MET A CA 1
ATOM 1177 C C . MET A 1 147 ? 17.207 -25.235 -22.959 1.00 83.00 147 MET A C 1
ATOM 1179 O O . MET A 1 147 ? 17.046 -25.854 -24.012 1.00 83.00 147 MET A O 1
ATOM 1183 N N . ILE A 1 148 ? 16.206 -24.613 -22.335 1.00 85.38 148 ILE A N 1
ATOM 1184 C CA . ILE A 1 148 ? 14.856 -24.496 -22.891 1.00 85.38 148 ILE A CA 1
ATOM 1185 C C . ILE A 1 148 ? 14.874 -23.354 -23.909 1.00 85.38 148 ILE A C 1
ATOM 1187 O O . ILE A 1 148 ? 14.861 -22.185 -23.539 1.00 85.38 148 ILE A O 1
ATOM 1191 N N . SER A 1 149 ? 14.937 -23.695 -25.194 1.00 83.12 149 SER A N 1
ATOM 1192 C CA . SER A 1 149 ? 15.067 -22.720 -26.283 1.00 83.12 149 SER A CA 1
ATOM 1193 C C . SER A 1 149 ? 13.728 -22.127 -26.746 1.00 83.12 149 SER A C 1
ATOM 1195 O O . SER A 1 149 ? 13.692 -21.060 -27.352 1.00 83.12 149 SER A O 1
ATOM 1197 N N . SER A 1 150 ? 12.616 -22.782 -26.410 1.00 84.69 150 SER A N 1
ATOM 1198 C CA . SER A 1 150 ? 11.256 -22.335 -26.728 1.00 84.69 150 SER A CA 1
ATOM 1199 C C . SER A 1 150 ? 10.395 -22.345 -25.460 1.00 84.69 150 SER A C 1
ATOM 1201 O O . SER A 1 150 ? 9.554 -23.232 -25.303 1.00 84.69 150 SER A O 1
ATOM 1203 N N . PRO A 1 151 ? 10.618 -21.411 -24.514 1.00 85.56 151 PRO A N 1
ATOM 1204 C CA . PRO A 1 151 ? 9.822 -21.346 -23.293 1.00 85.56 151 PRO A CA 1
ATOM 1205 C C . PRO A 1 151 ? 8.357 -21.052 -23.635 1.00 85.56 151 PRO A C 1
ATOM 1207 O O . PRO A 1 151 ? 8.072 -20.173 -24.457 1.00 85.56 151 PRO A O 1
ATOM 1210 N N . ASP A 1 152 ? 7.437 -21.785 -23.007 1.00 88.25 152 ASP A N 1
ATOM 1211 C CA . ASP A 1 152 ? 6.003 -21.542 -23.157 1.00 88.25 152 ASP A CA 1
ATOM 1212 C C . ASP A 1 152 ? 5.575 -20.221 -22.490 1.00 88.25 152 ASP A C 1
ATOM 1214 O O . ASP A 1 152 ? 6.349 -19.551 -21.800 1.00 88.25 152 ASP A O 1
ATOM 1218 N N . THR A 1 153 ? 4.322 -19.819 -22.703 1.00 86.69 153 THR A N 1
ATOM 1219 C CA . THR A 1 153 ? 3.797 -18.549 -22.177 1.00 86.69 153 THR A CA 1
ATOM 1220 C C . THR A 1 153 ? 3.809 -18.487 -20.651 1.00 86.69 153 THR A C 1
ATOM 1222 O O . THR A 1 153 ? 3.937 -17.402 -20.083 1.00 86.69 153 THR A O 1
ATOM 1225 N N . VAL A 1 154 ? 3.672 -19.631 -19.974 1.00 88.62 154 VAL A N 1
ATOM 1226 C CA . VAL A 1 154 ? 3.694 -19.696 -18.509 1.00 88.62 154 VAL A CA 1
ATOM 1227 C C . VAL A 1 154 ? 5.112 -19.426 -18.016 1.00 88.62 154 VAL A C 1
ATOM 1229 O O . VAL A 1 154 ? 5.309 -18.542 -17.185 1.00 88.62 154 VAL A O 1
ATOM 1232 N N . LEU A 1 155 ? 6.105 -20.109 -18.584 1.00 84.94 155 LEU A N 1
ATOM 1233 C CA . LEU A 1 155 ? 7.511 -19.941 -18.245 1.00 84.94 155 LEU A CA 1
ATOM 1234 C C . LEU A 1 155 ? 8.012 -18.530 -18.573 1.00 84.94 155 LEU A C 1
ATOM 1236 O O . LEU A 1 155 ? 8.690 -17.926 -17.748 1.00 84.94 155 LEU A O 1
ATOM 1240 N N . GLN A 1 156 ? 7.617 -17.956 -19.714 1.00 85.56 156 GLN A N 1
ATOM 1241 C CA . GLN A 1 156 ? 7.925 -16.556 -20.038 1.00 85.56 156 GLN A CA 1
ATOM 1242 C C . GLN A 1 156 ? 7.336 -15.580 -19.011 1.00 85.56 156 GLN A C 1
ATOM 1244 O O . GLN A 1 156 ? 8.004 -14.632 -18.604 1.00 85.56 156 GLN A O 1
ATOM 1249 N N . THR A 1 157 ? 6.109 -15.827 -18.541 1.00 86.00 157 THR A N 1
ATOM 1250 C CA . THR A 1 157 ? 5.474 -14.987 -17.513 1.00 86.00 157 THR A CA 1
ATOM 1251 C C . THR A 1 157 ? 6.227 -15.070 -16.184 1.00 86.00 157 THR A C 1
ATOM 1253 O O . THR A 1 157 ? 6.456 -14.044 -15.546 1.00 86.00 157 THR A O 1
ATOM 1256 N N . VAL A 1 158 ? 6.652 -16.274 -15.785 1.00 86.62 158 VAL A N 1
ATOM 1257 C CA . VAL A 1 158 ? 7.454 -16.487 -14.570 1.00 86.62 158 VAL A CA 1
ATOM 1258 C C . VAL A 1 158 ? 8.805 -15.780 -14.682 1.00 86.62 158 VAL A C 1
ATOM 1260 O O . VAL A 1 158 ? 9.179 -15.053 -13.767 1.00 86.62 158 VAL A O 1
ATOM 1263 N N . ILE A 1 159 ? 9.498 -15.911 -15.819 1.00 84.81 159 ILE A N 1
ATOM 1264 C CA . ILE A 1 159 ? 10.769 -15.218 -16.078 1.00 84.81 159 ILE A CA 1
ATOM 1265 C C . ILE A 1 159 ? 10.584 -13.699 -15.982 1.00 84.81 159 ILE A C 1
ATOM 1267 O O . ILE A 1 159 ? 11.376 -13.032 -15.321 1.00 84.81 159 ILE A O 1
ATOM 1271 N N . ASN A 1 160 ? 9.521 -13.145 -16.570 1.00 84.75 160 ASN A N 1
ATOM 1272 C CA . ASN A 1 160 ? 9.250 -11.705 -16.516 1.00 84.75 160 ASN A CA 1
ATOM 1273 C C . ASN A 1 160 ? 9.011 -11.219 -15.096 1.00 84.75 160 ASN A C 1
ATOM 1275 O O . ASN A 1 160 ? 9.557 -10.192 -14.695 1.00 84.75 160 ASN A O 1
ATOM 1279 N N . HIS A 1 161 ? 8.224 -11.971 -14.333 1.00 85.56 161 HIS A N 1
ATOM 1280 C CA . HIS A 1 161 ? 7.967 -11.660 -12.938 1.00 85.56 161 HIS A CA 1
ATOM 1281 C C . HIS A 1 161 ? 9.266 -11.657 -12.123 1.00 85.56 161 HIS A C 1
ATOM 1283 O O . HIS A 1 161 ? 9.559 -10.669 -11.455 1.00 85.56 161 HIS A O 1
ATOM 1289 N N . SER A 1 162 ? 10.088 -12.705 -12.241 1.00 83.56 162 SER A N 1
ATOM 1290 C CA . SER A 1 162 ? 11.374 -12.807 -11.539 1.00 83.56 162 SER A CA 1
ATOM 1291 C C . SER A 1 162 ? 12.369 -11.716 -11.956 1.00 83.56 162 SER A C 1
ATOM 1293 O O . SER A 1 162 ? 13.089 -11.177 -11.115 1.00 83.56 162 SER A O 1
ATOM 1295 N N . THR A 1 163 ? 12.401 -11.335 -13.236 1.00 83.00 163 THR A N 1
ATOM 1296 C CA . THR A 1 163 ? 13.233 -10.226 -13.727 1.00 83.00 163 THR A CA 1
ATOM 1297 C C . THR A 1 163 ? 12.805 -8.895 -13.104 1.00 83.00 163 THR A C 1
ATOM 1299 O O . THR A 1 163 ? 13.660 -8.148 -12.623 1.00 83.00 163 THR A O 1
ATOM 1302 N N . VAL A 1 164 ? 11.500 -8.620 -13.019 1.00 84.62 164 VAL A N 1
ATOM 1303 C CA . VAL A 1 164 ? 10.975 -7.415 -12.354 1.00 84.62 164 VAL A CA 1
ATOM 1304 C C . VAL A 1 164 ? 11.258 -7.437 -10.848 1.00 84.62 164 VAL A C 1
ATOM 1306 O O . VAL A 1 164 ? 11.725 -6.437 -10.306 1.00 84.62 164 VAL A O 1
ATOM 1309 N N . GLU A 1 165 ? 11.061 -8.573 -10.172 1.00 84.38 165 GLU A N 1
ATOM 1310 C CA . GLU A 1 165 ? 11.380 -8.731 -8.742 1.00 84.38 165 GLU A CA 1
ATOM 1311 C C . GLU A 1 165 ? 12.868 -8.531 -8.437 1.00 84.38 165 GLU A C 1
ATOM 1313 O O . GLU A 1 165 ? 13.220 -8.039 -7.366 1.00 84.38 165 GLU A O 1
ATOM 1318 N N . SER A 1 166 ? 13.751 -8.857 -9.385 1.00 80.50 166 SER A N 1
ATOM 1319 C CA . SER A 1 166 ? 15.190 -8.605 -9.258 1.00 80.50 166 SER A CA 1
ATOM 1320 C C . SER A 1 166 ? 15.574 -7.120 -9.359 1.00 80.50 166 SER A C 1
ATOM 1322 O O . SER A 1 166 ? 16.753 -6.792 -9.225 1.00 80.50 166 SER A O 1
ATOM 1324 N N . GLY A 1 167 ? 14.604 -6.230 -9.609 1.00 81.38 167 GLY A N 1
ATOM 1325 C CA . GLY A 1 167 ? 14.815 -4.793 -9.776 1.00 81.38 167 GLY A CA 1
ATOM 1326 C C . GLY A 1 167 ? 15.266 -4.390 -11.180 1.00 81.38 167 GLY A C 1
ATOM 1327 O O . GLY A 1 167 ? 15.921 -3.362 -11.323 1.00 81.38 167 GLY A O 1
ATOM 1328 N N . SER A 1 168 ? 14.966 -5.196 -12.206 1.00 83.19 168 SER A N 1
ATOM 1329 C CA . SER A 1 168 ? 15.358 -4.885 -13.586 1.00 83.19 168 SER A CA 1
ATOM 1330 C C . SER A 1 168 ? 14.637 -3.633 -14.109 1.00 83.19 168 SER A C 1
ATOM 1332 O O . SER A 1 168 ? 13.419 -3.514 -13.917 1.00 83.19 168 SER A O 1
ATOM 1334 N N . PRO A 1 169 ? 15.338 -2.714 -14.801 1.00 84.12 169 PRO A N 1
ATOM 1335 C CA . PRO A 1 169 ? 14.700 -1.584 -15.467 1.00 84.12 169 PRO A CA 1
ATOM 1336 C C . PRO A 1 169 ? 13.694 -2.052 -16.534 1.00 84.12 169 PRO A C 1
ATOM 1338 O O . PRO A 1 169 ? 13.868 -3.088 -17.178 1.00 84.12 169 PRO A O 1
ATOM 1341 N N . THR A 1 170 ? 12.622 -1.281 -16.741 1.00 77.75 170 THR A N 1
ATOM 1342 C CA . THR A 1 170 ? 11.453 -1.717 -17.538 1.00 77.75 170 THR A CA 1
ATOM 1343 C C . THR A 1 170 ? 11.779 -2.005 -19.007 1.00 77.75 170 THR A C 1
ATOM 1345 O O . THR A 1 170 ? 11.249 -2.957 -19.575 1.00 77.75 170 THR A O 1
ATOM 1348 N N . SER A 1 171 ? 12.637 -1.196 -19.630 1.00 77.38 171 SER A N 1
ATOM 1349 C CA . SER A 1 171 ? 13.004 -1.336 -21.047 1.00 77.38 171 SER A CA 1
ATOM 1350 C C . SER A 1 171 ? 13.859 -2.601 -21.302 1.00 77.38 171 SER A C 1
ATOM 1352 O O . SER A 1 171 ? 13.385 -3.497 -22.008 1.00 77.38 171 SER A O 1
ATOM 1354 N N . PRO A 1 172 ? 15.007 -2.799 -20.620 1.00 74.88 172 PRO A N 1
ATOM 1355 C CA . PRO A 1 172 ? 15.791 -4.037 -20.687 1.00 74.88 172 PRO A CA 1
ATOM 1356 C C . PRO A 1 172 ? 15.021 -5.296 -20.281 1.00 74.88 172 PRO A C 1
ATOM 1358 O O . PRO A 1 172 ? 15.192 -6.341 -20.904 1.00 74.88 172 PR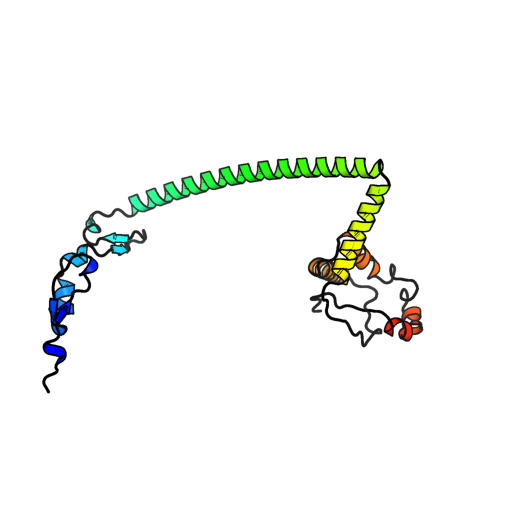O A O 1
ATOM 1361 N N . GLY A 1 173 ? 14.171 -5.225 -19.249 1.00 75.38 173 GLY A N 1
ATOM 1362 C CA . GLY A 1 173 ? 13.403 -6.379 -18.773 1.00 75.38 173 GLY A CA 1
ATOM 1363 C C . GLY A 1 173 ? 12.456 -6.944 -19.837 1.00 75.38 173 GLY A C 1
ATOM 1364 O O . GLY A 1 173 ? 12.366 -8.162 -20.001 1.00 75.38 173 GLY A O 1
ATOM 1365 N N . ASN A 1 174 ? 11.808 -6.066 -20.609 1.00 77.06 174 ASN A N 1
ATOM 1366 C CA . ASN A 1 174 ? 10.939 -6.466 -21.715 1.00 77.06 174 ASN A CA 1
ATOM 1367 C C . ASN A 1 174 ? 11.739 -7.072 -22.880 1.00 77.06 174 ASN A C 1
ATOM 1369 O O . ASN A 1 174 ? 11.341 -8.105 -23.417 1.00 77.06 174 ASN A O 1
ATOM 1373 N N . GLU A 1 175 ? 12.891 -6.491 -23.235 1.00 80.69 175 GLU A N 1
ATOM 1374 C CA . GLU A 1 175 ? 13.757 -7.048 -24.285 1.00 80.69 175 GLU A CA 1
ATOM 1375 C C . GLU A 1 175 ? 14.338 -8.419 -23.921 1.00 80.69 175 GLU A C 1
ATOM 1377 O O . GLU A 1 175 ? 14.462 -9.295 -24.779 1.00 80.69 175 GLU A O 1
ATOM 1382 N N . LEU A 1 176 ? 14.720 -8.616 -22.655 1.00 81.81 176 LEU A N 1
ATOM 1383 C CA . LEU A 1 176 ? 15.261 -9.886 -22.168 1.00 81.81 176 LEU A CA 1
ATOM 1384 C C . LEU A 1 176 ? 14.221 -11.007 -22.253 1.00 81.81 176 LEU A C 1
ATOM 1386 O O . LEU A 1 176 ? 14.568 -12.129 -22.617 1.00 81.81 176 LEU A O 1
ATOM 1390 N N . SER A 1 177 ? 12.954 -10.691 -21.968 1.00 75.25 177 SER A N 1
ATOM 1391 C CA . SER A 1 177 ? 11.828 -11.610 -22.152 1.00 75.25 177 SER A CA 1
ATOM 1392 C C . SER A 1 177 ? 11.698 -12.075 -23.597 1.00 75.25 177 SER A C 1
ATOM 1394 O O . SER A 1 177 ? 11.628 -13.269 -23.881 1.00 75.25 177 SER A O 1
ATOM 1396 N N . GLU A 1 178 ? 11.711 -11.115 -24.521 1.00 78.19 178 GLU A N 1
ATOM 1397 C CA . GLU A 1 178 ? 11.517 -11.370 -25.942 1.00 78.19 178 GLU A CA 1
ATOM 1398 C C . GLU A 1 178 ? 12.680 -12.198 -26.517 1.00 78.19 178 GLU A C 1
ATOM 1400 O O . GLU A 1 178 ? 12.470 -13.163 -27.254 1.00 78.19 178 GLU A O 1
ATOM 1405 N N . LYS A 1 179 ? 13.915 -11.897 -26.092 1.00 81.12 179 LYS A N 1
ATOM 1406 C CA . LYS A 1 179 ? 15.140 -12.607 -26.499 1.00 81.12 179 LYS A CA 1
ATOM 1407 C C . LYS A 1 179 ? 15.317 -13.988 -25.858 1.00 81.12 179 LYS A C 1
ATOM 1409 O O . LYS A 1 179 ? 16.225 -14.713 -26.265 1.00 81.12 179 LYS A O 1
ATOM 1414 N N . ALA A 1 180 ? 14.476 -14.379 -24.895 1.00 78.56 180 ALA A N 1
ATOM 1415 C CA . ALA A 1 180 ? 14.522 -15.711 -24.284 1.00 78.56 180 ALA A CA 1
ATOM 1416 C C . ALA A 1 180 ? 14.068 -16.829 -25.244 1.00 78.56 180 ALA A C 1
ATOM 1418 O O . ALA A 1 180 ? 14.332 -18.004 -24.994 1.00 78.56 180 ALA A O 1
ATOM 1419 N N . HIS A 1 181 ? 13.390 -16.479 -26.340 1.00 79.38 181 HIS A N 1
ATOM 1420 C CA . HIS A 1 181 ? 12.926 -17.428 -27.346 1.00 79.38 181 HIS A CA 1
ATOM 1421 C C . HIS A 1 181 ? 13.934 -17.573 -28.497 1.00 79.38 181 HIS A C 1
ATOM 1423 O O . HIS A 1 181 ? 14.456 -16.585 -29.010 1.00 79.38 181 HIS A O 1
ATOM 1429 N N . GLU A 1 182 ? 14.175 -18.799 -28.970 1.00 70.56 182 GLU A N 1
ATOM 1430 C CA . GLU A 1 182 ? 15.207 -19.099 -29.978 1.00 70.56 182 GLU A CA 1
ATOM 1431 C C . GLU A 1 182 ? 15.030 -18.374 -31.317 1.00 70.56 182 GLU A C 1
ATOM 1433 O O . GLU A 1 182 ? 16.015 -18.088 -31.991 1.00 70.56 182 GLU A O 1
ATOM 1438 N N . TYR A 1 183 ? 13.793 -18.013 -31.664 1.00 61.94 183 TYR A N 1
ATOM 1439 C CA . TYR A 1 183 ? 13.470 -17.230 -32.860 1.00 61.94 183 TYR A CA 1
ATOM 1440 C C . TYR A 1 183 ? 14.021 -15.793 -32.811 1.00 61.94 183 TYR A C 1
ATOM 1442 O O . TYR A 1 183 ? 14.241 -15.180 -33.853 1.00 61.94 183 TYR A O 1
ATOM 1450 N N . ILE A 1 184 ? 14.243 -15.259 -31.605 1.00 67.75 184 ILE A N 1
ATOM 1451 C CA . ILE A 1 184 ? 14.667 -13.871 -31.348 1.00 67.75 184 ILE A CA 1
ATOM 1452 C C . ILE A 1 184 ? 16.064 -13.831 -30.691 1.00 67.75 184 ILE A C 1
ATOM 1454 O O . ILE A 1 184 ? 16.687 -12.776 -30.559 1.00 67.75 184 ILE A O 1
ATOM 1458 N N . GLY A 1 185 ? 16.598 -14.998 -30.322 1.00 65.00 185 GLY A N 1
ATOM 1459 C CA . GLY A 1 185 ? 17.946 -15.157 -29.796 1.00 65.00 185 GLY A CA 1
ATOM 1460 C C . GLY A 1 185 ? 19.037 -14.759 -30.796 1.00 65.00 185 GLY A C 1
ATOM 1461 O O . GLY A 1 185 ? 18.831 -14.654 -32.006 1.00 65.00 185 GLY A O 1
ATOM 1462 N N . SER A 1 186 ? 20.252 -14.544 -30.287 1.00 76.06 186 SER A N 1
ATOM 1463 C CA . SER A 1 186 ? 21.393 -14.215 -31.148 1.00 76.06 186 SER A CA 1
ATOM 1464 C C . SER A 1 186 ? 21.721 -15.364 -32.112 1.00 76.06 186 SER A C 1
ATOM 1466 O O . SER A 1 186 ? 21.540 -16.539 -31.784 1.00 76.06 186 SER A O 1
ATOM 1468 N N . GLN A 1 187 ? 22.265 -15.040 -33.293 1.00 77.06 187 GLN A N 1
ATOM 1469 C CA . GLN A 1 187 ? 22.590 -16.039 -34.325 1.00 77.06 187 GLN A CA 1
ATOM 1470 C C . GLN A 1 187 ? 23.473 -17.186 -33.805 1.00 77.06 187 GLN A C 1
ATOM 1472 O O . GLN A 1 187 ? 23.370 -18.301 -34.302 1.00 77.06 187 GLN A O 1
ATOM 1477 N N . GLY A 1 188 ? 24.296 -16.941 -32.778 1.00 78.38 188 GLY A N 1
ATOM 1478 C CA . GLY A 1 188 ? 25.164 -17.944 -32.154 1.00 78.38 188 GLY A CA 1
ATOM 1479 C C . GLY A 1 188 ? 24.449 -18.998 -31.298 1.00 78.38 188 GLY A C 1
ATOM 1480 O O . GLY A 1 188 ? 25.086 -19.982 -30.928 1.00 78.38 188 GLY A O 1
ATOM 1481 N N . VAL A 1 189 ? 23.159 -18.824 -30.995 1.00 79.06 189 VAL A N 1
ATOM 1482 C CA . VAL A 1 189 ? 22.351 -19.764 -30.192 1.00 79.06 189 VAL A CA 1
ATOM 1483 C C . VAL A 1 189 ? 20.959 -20.032 -30.778 1.00 79.06 189 VAL A C 1
ATOM 1485 O O . VAL A 1 189 ? 20.162 -20.727 -30.152 1.00 79.06 189 VAL A O 1
ATOM 1488 N N . ALA A 1 190 ? 20.658 -19.520 -31.975 1.00 78.94 190 ALA A N 1
ATOM 1489 C CA . ALA A 1 190 ? 19.322 -19.572 -32.574 1.00 78.94 190 ALA A CA 1
ATOM 1490 C C . ALA A 1 190 ? 18.847 -20.993 -32.938 1.00 78.94 190 ALA A C 1
ATOM 1492 O O . ALA A 1 190 ? 17.655 -21.272 -32.890 1.00 78.94 190 ALA A O 1
ATOM 1493 N N . THR A 1 191 ? 19.758 -21.916 -33.269 1.00 81.88 191 THR A N 1
ATOM 1494 C CA . THR A 1 191 ? 19.401 -23.301 -33.635 1.00 81.88 191 THR A CA 1
ATOM 1495 C C . THR A 1 191 ? 20.106 -24.327 -32.756 1.00 81.88 191 THR A C 1
ATOM 1497 O O . THR A 1 191 ? 21.172 -24.056 -32.199 1.00 81.88 191 THR A O 1
ATOM 1500 N N . LEU A 1 192 ? 19.540 -25.535 -32.663 1.00 80.56 192 LEU A N 1
ATOM 1501 C CA . LEU A 1 192 ? 20.148 -26.649 -31.931 1.00 80.56 192 LEU A CA 1
ATOM 1502 C C . LEU A 1 192 ? 21.555 -26.986 -32.452 1.00 80.56 192 LEU A C 1
ATOM 1504 O O . LEU A 1 192 ? 22.474 -27.169 -31.657 1.00 80.56 192 LEU A O 1
ATOM 1508 N N . GLU A 1 193 ? 21.732 -27.018 -33.772 1.00 83.31 193 GLU A N 1
ATOM 1509 C CA . GLU A 1 193 ? 23.016 -27.308 -34.423 1.00 83.31 193 GLU A CA 1
ATOM 1510 C C . GLU A 1 193 ? 24.068 -26.247 -34.080 1.00 83.31 193 GLU A C 1
ATOM 1512 O O . GLU A 1 193 ? 25.213 -26.564 -33.740 1.00 83.31 193 GLU A O 1
ATOM 1517 N N . THR A 1 194 ? 23.667 -24.971 -34.094 1.00 82.88 194 THR A N 1
ATOM 1518 C CA . THR A 1 194 ? 24.545 -23.864 -33.712 1.00 82.88 194 THR A CA 1
ATOM 1519 C C . THR A 1 194 ? 24.900 -23.924 -32.226 1.00 82.88 194 THR A C 1
ATOM 1521 O O . THR A 1 194 ? 26.065 -23.746 -31.884 1.00 82.88 194 THR A O 1
ATOM 1524 N N . ARG A 1 195 ? 23.945 -24.251 -31.342 1.00 83.00 195 ARG A N 1
ATOM 1525 C CA . ARG A 1 195 ? 24.191 -24.413 -29.896 1.00 83.00 195 ARG A CA 1
ATOM 1526 C C . ARG A 1 195 ? 25.162 -25.559 -29.597 1.00 83.00 195 ARG A C 1
ATOM 1528 O O . ARG A 1 195 ? 26.059 -25.389 -28.777 1.00 83.00 195 ARG A O 1
ATOM 1535 N N . GLN A 1 196 ? 25.034 -26.692 -30.289 1.00 81.62 196 GLN A N 1
ATOM 1536 C CA . GLN A 1 196 ? 25.965 -27.822 -30.159 1.00 81.62 196 GLN A CA 1
ATOM 1537 C C . GLN A 1 196 ? 27.373 -27.457 -30.644 1.00 81.62 196 GLN A C 1
ATOM 1539 O O . GLN A 1 196 ? 28.360 -27.744 -29.970 1.00 81.62 196 GLN A O 1
ATOM 1544 N N . THR A 1 197 ? 27.466 -26.765 -31.781 1.00 85.69 197 THR A N 1
ATOM 1545 C CA . THR A 1 197 ? 28.747 -26.299 -32.337 1.00 85.69 197 THR A CA 1
ATOM 1546 C C . THR A 1 197 ? 29.418 -25.273 -31.418 1.00 85.69 197 THR A C 1
ATOM 1548 O O . THR A 1 197 ? 30.627 -25.327 -31.189 1.00 85.69 197 THR A O 1
ATOM 1551 N N . ASN A 1 198 ? 28.626 -24.372 -30.834 1.00 85.62 198 ASN A N 1
ATOM 1552 C CA . ASN A 1 198 ? 29.096 -23.282 -29.984 1.00 85.62 198 ASN A CA 1
ATOM 1553 C C . ASN A 1 198 ? 29.142 -23.631 -28.492 1.00 85.62 198 ASN A C 1
ATOM 1555 O O . ASN A 1 198 ? 29.359 -22.736 -27.677 1.00 85.62 198 ASN A O 1
ATOM 1559 N N . GLN A 1 199 ? 28.984 -24.899 -28.106 1.00 81.12 199 GLN A N 1
ATOM 1560 C CA . GLN A 1 199 ? 28.914 -25.301 -26.696 1.00 81.12 199 GLN A CA 1
ATOM 1561 C C . GLN A 1 199 ? 30.105 -24.773 -25.878 1.00 81.12 199 GLN A C 1
ATOM 1563 O O . GLN A 1 199 ? 29.916 -24.153 -24.835 1.00 81.12 199 GLN A O 1
ATOM 1568 N N . ARG A 1 200 ? 31.329 -24.915 -26.404 1.00 80.25 200 ARG A N 1
ATOM 1569 C CA . ARG A 1 200 ? 32.556 -24.402 -25.763 1.00 80.25 200 ARG A CA 1
ATOM 1570 C C . ARG A 1 200 ? 32.617 -22.876 -25.681 1.00 80.25 200 ARG A C 1
ATOM 1572 O O . ARG A 1 200 ? 33.286 -22.332 -24.812 1.00 80.25 200 ARG A O 1
ATOM 1579 N N . TYR A 1 201 ? 31.959 -22.173 -26.601 1.00 83.31 201 TYR A N 1
ATOM 1580 C CA . TYR A 1 201 ? 31.861 -20.715 -26.546 1.00 83.31 201 TYR A CA 1
ATOM 1581 C C . TYR A 1 201 ? 30.838 -20.273 -25.499 1.00 83.31 201 TYR A C 1
ATOM 1583 O O . TYR A 1 201 ? 31.080 -19.281 -24.817 1.00 83.31 201 TYR A O 1
ATOM 1591 N N . CYS A 1 202 ? 29.755 -21.037 -25.324 1.00 78.62 202 CYS A N 1
ATOM 1592 C CA . CYS A 1 202 ? 28.731 -20.753 -24.323 1.00 78.62 202 CYS A CA 1
ATOM 1593 C C . CYS A 1 202 ? 29.286 -20.833 -22.894 1.00 78.62 202 CYS A C 1
ATOM 1595 O O . CYS A 1 202 ? 28.938 -20.006 -22.059 1.00 78.62 202 CYS A O 1
ATOM 1597 N N . GLU A 1 203 ? 30.226 -21.747 -22.638 1.00 79.25 203 GLU A N 1
ATOM 1598 C CA . GLU A 1 203 ? 30.934 -21.866 -21.352 1.00 79.25 203 GLU A CA 1
ATOM 1599 C C . GLU A 1 203 ? 31.680 -20.585 -20.931 1.00 79.25 203 GLU A C 1
ATOM 1601 O O . GLU A 1 203 ? 31.943 -20.398 -19.746 1.00 79.25 203 GLU A O 1
ATOM 1606 N N . ASN A 1 204 ? 31.984 -19.678 -21.869 1.00 83.50 204 ASN A N 1
ATOM 1607 C CA . ASN A 1 204 ? 32.645 -18.402 -21.577 1.00 83.50 204 ASN A CA 1
ATOM 1608 C C . ASN A 1 204 ? 31.668 -17.251 -21.272 1.00 83.50 204 ASN A C 1
ATOM 1610 O O . ASN A 1 204 ? 32.116 -16.129 -21.023 1.00 83.50 204 ASN A O 1
ATOM 1614 N N . TYR A 1 205 ? 30.350 -17.475 -21.314 1.00 83.50 205 TYR A N 1
ATOM 1615 C CA . TYR A 1 205 ? 29.390 -16.426 -20.976 1.00 83.50 205 TYR A CA 1
ATOM 1616 C C . TYR A 1 205 ? 29.432 -16.083 -19.486 1.00 83.50 205 TYR A C 1
ATOM 1618 O O . TYR A 1 205 ? 29.398 -16.954 -18.618 1.00 83.50 205 TYR A O 1
ATOM 1626 N N . MET A 1 206 ? 29.418 -14.782 -19.184 1.00 79.94 206 MET A N 1
ATOM 1627 C CA . MET A 1 206 ? 29.145 -14.304 -17.832 1.00 79.94 206 MET A CA 1
ATOM 1628 C C . MET A 1 206 ? 27.650 -14.451 -17.553 1.00 79.94 206 MET A C 1
ATOM 1630 O O . MET A 1 206 ? 26.839 -13.699 -18.090 1.00 79.94 206 MET A O 1
ATOM 1634 N N . THR A 1 207 ? 27.291 -15.435 -16.732 1.00 82.19 207 THR A N 1
ATOM 1635 C CA . THR A 1 207 ? 25.900 -15.747 -16.387 1.00 82.19 207 THR A CA 1
ATOM 1636 C C . THR A 1 207 ? 25.577 -15.341 -14.954 1.00 82.19 207 THR A C 1
ATOM 1638 O O . THR A 1 207 ? 26.442 -15.262 -14.077 1.00 82.19 207 THR A O 1
ATOM 1641 N N . ARG A 1 208 ? 24.301 -15.033 -14.719 1.00 79.50 208 ARG A N 1
ATOM 1642 C CA . ARG A 1 208 ? 23.780 -14.610 -13.419 1.00 79.50 208 ARG A CA 1
ATOM 1643 C C . ARG A 1 208 ? 22.457 -15.292 -13.152 1.00 79.50 208 ARG A C 1
ATOM 1645 O O . ARG A 1 208 ? 21.676 -15.50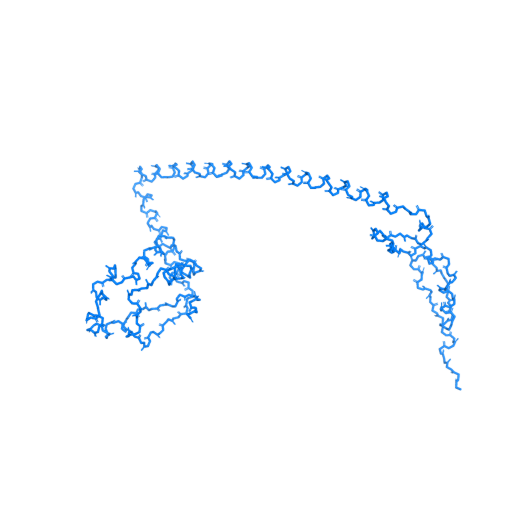9 -14.074 1.00 79.50 208 ARG A O 1
ATOM 1652 N N . THR A 1 209 ? 22.211 -15.603 -11.887 1.00 79.44 209 THR A N 1
ATOM 1653 C CA . THR A 1 209 ? 20.960 -16.241 -11.485 1.00 79.44 209 THR A CA 1
ATOM 1654 C C . THR A 1 209 ? 19.880 -15.175 -11.345 1.00 79.44 209 THR A C 1
ATOM 1656 O O . THR A 1 209 ? 20.027 -14.250 -10.543 1.00 79.44 209 THR A O 1
ATOM 1659 N N . LEU A 1 210 ? 18.774 -15.323 -12.074 1.00 73.50 210 LEU A N 1
ATOM 1660 C CA . LEU A 1 210 ? 17.546 -14.601 -11.750 1.00 73.50 210 LEU A CA 1
ATOM 1661 C C . LEU A 1 210 ? 17.021 -15.144 -10.419 1.00 73.50 210 LEU A C 1
ATOM 1663 O O . LEU A 1 210 ? 16.840 -16.354 -10.256 1.00 73.50 210 LEU A O 1
ATOM 1667 N N . LEU A 1 211 ? 16.841 -14.259 -9.438 1.00 64.12 211 LEU A N 1
ATOM 1668 C CA . LEU A 1 211 ? 16.341 -14.653 -8.128 1.00 64.12 211 LEU A CA 1
ATOM 1669 C C . LEU A 1 211 ? 14.976 -15.335 -8.289 1.00 64.12 211 LEU A C 1
ATOM 1671 O O . LEU A 1 211 ? 14.058 -14.798 -8.901 1.00 64.12 211 LEU A O 1
ATOM 1675 N N . THR A 1 212 ? 14.855 -16.514 -7.680 1.00 58.25 212 THR A N 1
ATOM 1676 C CA . THR A 1 212 ? 13.572 -17.182 -7.422 1.00 58.25 212 THR A CA 1
ATOM 1677 C C . THR A 1 212 ? 12.839 -17.751 -8.644 1.00 58.25 212 THR A C 1
ATOM 1679 O O . THR A 1 212 ? 11.620 -17.663 -8.726 1.00 58.25 212 THR A O 1
ATOM 1682 N N . ILE A 1 213 ? 13.534 -18.456 -9.540 1.00 53.56 213 ILE A N 1
ATOM 1683 C CA . ILE A 1 213 ? 12.869 -19.459 -10.391 1.00 53.56 213 ILE A CA 1
ATOM 1684 C C . ILE A 1 213 ? 13.003 -20.824 -9.698 1.00 53.56 213 ILE A C 1
ATOM 1686 O O . ILE A 1 213 ? 14.024 -21.497 -9.814 1.00 53.56 213 ILE A O 1
ATOM 1690 N N . ARG A 1 214 ? 11.989 -21.226 -8.919 1.00 46.31 214 ARG A N 1
ATOM 1691 C CA . ARG A 1 214 ? 11.807 -22.634 -8.524 1.00 46.31 214 ARG A CA 1
ATOM 1692 C C . ARG A 1 214 ? 10.890 -23.278 -9.561 1.00 46.31 214 ARG A C 1
ATOM 1694 O O . ARG A 1 214 ? 9.685 -23.047 -9.506 1.00 46.31 214 ARG A O 1
ATOM 1701 N N . LEU A 1 215 ? 11.480 -23.998 -10.516 1.00 48.16 215 LEU A N 1
ATOM 1702 C CA . LEU A 1 215 ? 10.751 -24.915 -11.400 1.00 48.16 215 LEU A CA 1
ATOM 1703 C C . LEU A 1 215 ? 10.223 -26.115 -10.604 1.00 48.16 215 LEU A C 1
ATOM 1705 O O . LEU A 1 215 ? 10.935 -26.551 -9.667 1.00 48.16 215 LEU A O 1
#

InterPro domains:
  IPR013083 Zinc finger, RING/FYVE/PHD-type [G3DSA:3.30.40.10] (3-61)
  IPR015036 E3 ubiquitin-protein ligase NRDP1 [PF08941] (66-210)
  IPR037255 NRDP1, C-terminal [SSF160088] (123-210)

Secondary structure (DSSP, 8-state):
---GGGG-EEE-GGGGGT---EEEGGGHHHHHHH-GGGGGSEEE-TTTT--EEETTTGGG--HHHHHHHHHHHHHHHHHHHHHHHHHHHHHHHHHHHHHHHHHHHHHHHHHH-HHHHHHHHHHHHHHHHHHHHS--PBP----GGG--SS--HHHHHHHHHHHHHTT--HHHHHHHHHHTSTTTS-TTTSSHHHHHHTHHHHTTS--BPPTT---

pLDDT: mean 82.3, std 10.46, range [39.28, 98.19]

Foldseek 3Di:
DDPPLQPDWDFAPLVVQPGRDTDRPVCNVVCVVVPPSQQQQFDQDPVPLRDTDRNVCNVVDDSVVSVVVVVVVVVVVVVVVVVVVVVVVVVVVVVVVVVVVVVVVLVVVCVVDVVVVVVVVVVLVVQQVVLVVPDFAFDQDPCLVPQPQADDPVRLVVQLVLCVVSVHDPPVSVVVSVCSHLCNDDPCRNDPVSCVVCVVVVNPDRDTDRPDDDD

Radius of gyration: 37.53 Å; chains: 1; bounding box: 61×50×100 Å

Sequence (215 aa):
MLSMLSKLEIACDNTVFGCSARVRLNNLMSHLSVCEYILKQPLTCEQGCGLEIPKNELPNHNCIKHLRSMFQQQQTLISDSEKTSAEHKHQLAEQKHEIQLMKAYMRNIHRVNPNLQNLEEIIEYNEILEWLNSPQPPATETLWGGMISSPDTVLQTVINHSTVESGSPTSPGNELSEKAHEYIGSQGVATLETRQTNQRYCENYMTRTLLTIRL

Organism: Mus spicilegus (NCBI:txid10103)